Protein AF-A0A0F9VSW4-F1 (afdb_monomer_lite)

Sequence (337 aa):
MLLFDDGLFSLDSPKESFADESWSGNLWYRTNVIAPIESPKDLSWLFEIEQEARKLGYLGEVKSYFAYQIIIHLDVKRRNRIWRLIQDVPILIIDPKYYLREFGIKIINQYSYSFEIYGVKFQINRSDQMFKKYEELLQELLSQRVLIDSLLPDLENAIRNISARYDVFPGIYDFEPKRILKQLNFKKPKKQIINVVKLSSRLHSAFIELGDRDSINSAMDGLSYFKMDLLFPLSHFYRDLLIKSISRNCYFDEGDTKSIEFIRGLINKVKTGLTHDIFGKYSAIPEAKIEEIKSEEDIRMRASDVISGIARMIYDSEGIRGLKNKFSYIFFNGRRI

Structure (mmCIF, N/CA/C/O backbone):
data_AF-A0A0F9VSW4-F1
#
_entry.id   AF-A0A0F9VSW4-F1
#
loop_
_atom_site.group_PDB
_atom_site.id
_atom_site.type_symbol
_atom_site.label_atom_id
_atom_site.label_alt_id
_atom_site.label_comp_id
_atom_site.label_asym_id
_atom_site.label_entity_id
_atom_site.label_seq_id
_atom_site.pdbx_PDB_ins_code
_atom_site.Cartn_x
_atom_site.Cartn_y
_atom_site.Cartn_z
_atom_site.occupancy
_atom_site.B_iso_or_equiv
_atom_site.auth_seq_id
_atom_site.auth_comp_id
_atom_site.auth_asym_id
_atom_site.auth_atom_id
_atom_site.pdbx_PDB_model_num
ATOM 1 N N . MET A 1 1 ? 8.992 1.463 -41.702 1.00 32.19 1 MET A N 1
ATOM 2 C CA . MET A 1 1 ? 9.100 2.824 -41.140 1.00 32.19 1 MET A CA 1
ATOM 3 C C . MET A 1 1 ? 7.700 3.231 -40.712 1.00 32.19 1 MET A C 1
ATOM 5 O O . MET A 1 1 ? 6.965 3.816 -41.491 1.00 32.19 1 MET A O 1
ATOM 9 N N . LEU A 1 2 ? 7.287 2.761 -39.537 1.00 26.64 2 LEU A N 1
ATOM 10 C CA . LEU A 1 2 ? 6.033 3.152 -38.902 1.00 26.64 2 LEU A CA 1
ATOM 11 C C . LEU A 1 2 ? 6.441 4.048 -37.741 1.00 26.64 2 LEU A C 1
ATOM 13 O O . LEU A 1 2 ? 7.258 3.642 -36.916 1.00 26.64 2 LEU A O 1
ATOM 17 N N . LEU A 1 3 ? 5.954 5.283 -37.785 1.00 28.75 3 LEU A N 1
ATOM 18 C CA . LEU A 1 3 ? 6.091 6.278 -36.737 1.00 28.75 3 LEU A CA 1
ATOM 19 C C . LEU A 1 3 ? 5.410 5.702 -35.493 1.00 28.75 3 LEU A C 1
ATOM 21 O O . LEU A 1 3 ? 4.185 5.694 -35.397 1.00 28.75 3 LEU A O 1
ATOM 25 N N . PHE A 1 4 ? 6.207 5.154 -34.578 1.00 33.94 4 PHE A N 1
ATOM 26 C CA . PHE A 1 4 ? 5.845 5.226 -33.173 1.00 33.94 4 PHE A CA 1
ATOM 27 C C . PHE A 1 4 ? 5.741 6.718 -32.899 1.00 33.94 4 PHE A C 1
ATOM 29 O O . PHE A 1 4 ? 6.729 7.427 -33.071 1.00 33.94 4 PHE A O 1
ATOM 36 N N . ASP A 1 5 ? 4.534 7.200 -32.620 1.00 31.55 5 ASP A N 1
ATOM 37 C CA . ASP A 1 5 ? 4.340 8.554 -32.128 1.00 31.55 5 ASP A CA 1
ATOM 38 C C . ASP A 1 5 ? 5.363 8.780 -31.009 1.00 31.55 5 ASP A C 1
ATOM 40 O O . ASP A 1 5 ? 5.344 8.082 -29.991 1.00 31.55 5 ASP A O 1
ATOM 44 N N . ASP A 1 6 ? 6.263 9.743 -31.213 1.00 32.47 6 ASP A N 1
ATOM 45 C CA . ASP A 1 6 ? 7.263 10.233 -30.258 1.00 32.47 6 ASP A CA 1
ATOM 46 C C . ASP A 1 6 ? 6.589 10.969 -29.072 1.00 32.47 6 ASP A C 1
ATOM 48 O O . ASP A 1 6 ? 7.099 11.944 -28.528 1.00 32.47 6 ASP A O 1
ATOM 52 N N . GLY A 1 7 ? 5.417 10.493 -28.646 1.00 30.78 7 GLY A N 1
ATOM 53 C CA . GLY A 1 7 ? 4.775 10.806 -27.375 1.00 30.78 7 GLY A CA 1
ATOM 54 C C . GLY A 1 7 ? 5.278 9.918 -26.232 1.00 30.78 7 GLY A C 1
ATOM 55 O O . GLY A 1 7 ? 4.640 9.860 -25.180 1.00 30.78 7 GLY A O 1
ATOM 56 N N . LEU A 1 8 ? 6.395 9.199 -26.420 1.00 38.25 8 LEU A N 1
ATOM 57 C CA . LEU A 1 8 ? 7.073 8.486 -25.342 1.00 38.25 8 LEU A CA 1
ATOM 58 C C . LEU A 1 8 ? 7.704 9.508 -24.390 1.00 38.25 8 LEU A C 1
ATOM 60 O O . LEU A 1 8 ? 8.849 9.914 -24.554 1.00 38.25 8 LEU A O 1
ATOM 64 N N . PHE A 1 9 ? 6.918 9.858 -23.373 1.00 43.88 9 PHE A N 1
ATOM 65 C CA . PHE A 1 9 ? 7.331 10.510 -22.137 1.00 43.88 9 PHE A CA 1
ATOM 66 C C . PHE A 1 9 ? 7.988 11.873 -22.361 1.00 43.88 9 PHE A C 1
ATOM 68 O O . PHE A 1 9 ? 9.196 11.976 -22.577 1.00 43.88 9 PHE A O 1
ATOM 75 N N . SER A 1 10 ? 7.216 12.954 -22.196 1.00 37.78 10 SER A N 1
ATOM 76 C CA . SER A 1 10 ? 7.871 14.197 -21.807 1.00 37.78 10 SER A CA 1
ATOM 77 C C . SER A 1 10 ? 8.673 13.888 -20.539 1.00 37.78 10 SER A C 1
ATOM 79 O O . SER A 1 10 ? 8.141 13.410 -19.535 1.00 37.78 10 SER A O 1
ATOM 81 N N . LEU A 1 11 ? 9.982 14.127 -20.603 1.00 42.88 11 LEU A N 1
ATOM 82 C CA . LEU A 1 11 ? 10.875 14.219 -19.447 1.00 42.88 11 LEU A CA 1
ATOM 83 C C . LEU A 1 11 ? 10.540 15.487 -18.639 1.00 42.88 11 LEU A C 1
ATOM 85 O O . LEU A 1 11 ? 11.427 16.207 -18.183 1.00 42.88 11 LEU A O 1
ATOM 89 N N . ASP A 1 12 ? 9.247 15.783 -18.497 1.00 49.31 12 ASP A N 1
ATOM 90 C CA . ASP A 1 12 ? 8.759 16.693 -17.486 1.00 49.31 12 ASP A CA 1
ATOM 91 C C . ASP A 1 12 ? 9.170 16.107 -16.134 1.00 49.31 12 ASP A C 1
ATOM 93 O O . ASP A 1 12 ? 9.300 14.889 -15.978 1.00 49.31 12 ASP A O 1
ATOM 97 N N . SER A 1 13 ? 9.451 16.994 -15.183 1.00 50.53 13 SER A N 1
ATOM 98 C CA . SER A 1 13 ? 9.925 16.685 -13.831 1.00 50.53 13 SER A CA 1
ATOM 99 C C . SER A 1 13 ? 9.438 15.324 -13.302 1.00 50.53 13 SER A C 1
ATOM 101 O O . SER A 1 13 ? 8.236 15.051 -13.402 1.00 50.53 13 SER A O 1
ATOM 103 N N . PRO A 1 14 ? 10.321 14.493 -12.709 1.00 60.62 14 PRO A N 1
ATOM 104 C CA . PRO A 1 14 ? 9.955 13.159 -12.244 1.00 60.62 14 PRO A CA 1
ATOM 105 C C . PRO A 1 14 ? 8.696 13.211 -11.378 1.00 60.62 14 PRO A C 1
ATOM 107 O O . PRO A 1 14 ? 8.603 14.018 -10.452 1.00 60.62 14 PRO A O 1
ATOM 110 N N . LYS A 1 15 ? 7.720 12.349 -11.693 1.00 75.06 15 LYS A N 1
ATOM 111 C CA . LYS A 1 15 ? 6.494 12.220 -10.897 1.00 75.06 15 LYS A CA 1
ATOM 112 C C . LYS A 1 15 ? 6.848 11.947 -9.440 1.00 75.06 15 LYS A C 1
ATOM 114 O O . LYS A 1 15 ? 7.808 11.239 -9.148 1.00 75.06 15 LYS A O 1
ATOM 119 N N . GLU A 1 16 ? 6.019 12.444 -8.534 1.00 80.56 16 GLU A N 1
ATOM 120 C CA . GLU A 1 16 ? 6.211 12.290 -7.091 1.00 80.56 16 GLU A CA 1
ATOM 121 C C . GLU A 1 16 ? 5.106 11.400 -6.499 1.00 80.56 16 GLU A C 1
ATOM 123 O O . GLU A 1 16 ? 3.975 11.409 -6.987 1.00 80.56 16 GLU A O 1
ATOM 128 N N . SER A 1 17 ? 5.422 10.585 -5.491 1.00 75.44 17 SER A N 1
ATOM 129 C CA . SER A 1 17 ? 4.475 9.826 -4.653 1.00 75.44 17 SER A CA 1
ATOM 130 C C . SER A 1 17 ? 4.665 10.206 -3.198 1.00 75.44 17 SER A C 1
ATOM 132 O O . SER A 1 17 ? 5.805 10.235 -2.752 1.00 75.44 17 SER A O 1
ATOM 134 N N . PHE A 1 18 ? 3.580 10.388 -2.449 1.00 83.38 18 PHE A N 1
ATOM 135 C CA . PHE A 1 18 ? 3.618 10.628 -1.002 1.00 83.38 18 PHE A CA 1
ATOM 136 C C . PHE A 1 18 ? 2.734 9.607 -0.292 1.00 83.38 18 PHE A C 1
ATOM 138 O O . PHE A 1 18 ? 1.559 9.502 -0.645 1.00 83.38 18 PHE A O 1
ATOM 145 N N . ALA A 1 19 ? 3.291 8.858 0.661 1.00 61.78 19 ALA A N 1
ATOM 146 C CA . ALA A 1 19 ? 2.619 7.767 1.367 1.00 61.78 19 ALA A CA 1
ATOM 147 C C . ALA A 1 19 ? 2.846 7.842 2.889 1.00 61.78 19 ALA A C 1
ATOM 149 O O . ALA A 1 19 ? 3.971 7.636 3.354 1.00 61.78 19 ALA A O 1
ATOM 150 N N . ASP A 1 20 ? 1.770 8.079 3.648 1.00 56.31 20 ASP A N 1
ATOM 151 C CA . ASP A 1 20 ? 1.795 8.096 5.118 1.00 56.31 20 ASP A CA 1
ATOM 152 C C . ASP A 1 20 ? 1.498 6.721 5.753 1.00 56.31 20 ASP A C 1
ATOM 154 O O . ASP A 1 20 ? 0.634 5.969 5.300 1.00 56.31 20 ASP A O 1
ATOM 158 N N . GLU A 1 21 ? 2.211 6.410 6.839 1.00 54.81 21 GLU A N 1
ATOM 159 C CA . GLU A 1 21 ? 2.103 5.175 7.623 1.00 54.81 21 GLU A CA 1
ATOM 160 C C . GLU A 1 21 ? 2.009 5.408 9.136 1.00 54.81 21 GLU A C 1
ATOM 162 O O . GLU A 1 21 ? 2.036 4.433 9.905 1.00 54.81 21 GLU A O 1
ATOM 167 N N . SER A 1 22 ? 1.867 6.658 9.582 1.00 47.94 22 SER A N 1
ATOM 168 C CA . SER A 1 22 ? 1.798 7.069 10.993 1.00 47.94 22 SER A CA 1
ATOM 169 C C . SER A 1 22 ? 0.793 6.249 11.832 1.00 47.94 22 SER A C 1
ATOM 171 O O . SER A 1 22 ? 0.943 6.037 13.041 1.00 47.94 22 SER A O 1
ATOM 173 N N . TRP A 1 23 ? -0.210 5.665 11.172 1.00 48.66 23 TRP A N 1
ATOM 174 C CA . TRP A 1 23 ? -1.243 4.812 11.754 1.00 48.66 23 TRP A CA 1
ATOM 175 C C . TRP A 1 23 ? -0.838 3.364 12.044 1.00 48.66 23 TRP A C 1
ATOM 177 O O . TRP A 1 23 ? -1.634 2.624 12.625 1.00 48.66 23 TRP A O 1
ATOM 187 N N . SER A 1 24 ? 0.361 2.922 11.688 1.00 50.09 24 SER A N 1
ATOM 188 C CA . SER A 1 24 ? 0.881 1.561 11.911 1.00 50.09 24 SER A CA 1
ATOM 189 C C . SER A 1 24 ? 1.279 1.296 13.384 1.00 50.09 24 SER A C 1
ATOM 191 O O . SER A 1 24 ? 2.404 0.938 13.715 1.00 50.09 24 SER A O 1
ATOM 193 N N . GLY A 1 25 ? 0.349 1.505 14.325 1.00 42.25 25 GLY A N 1
ATOM 194 C CA . GLY A 1 25 ? 0.624 1.390 15.770 1.00 42.25 25 GLY A CA 1
ATOM 195 C C . GLY A 1 25 ? 0.810 -0.040 16.319 1.00 42.25 25 GLY A C 1
ATOM 196 O O . GLY A 1 25 ? 0.564 -1.026 15.635 1.00 42.25 25 GLY A O 1
ATOM 197 N N . ASN A 1 26 ? 1.162 -0.122 17.614 1.00 44.84 26 ASN A N 1
ATOM 198 C CA . ASN A 1 26 ? 1.612 -1.278 18.433 1.00 44.84 26 ASN A CA 1
ATOM 199 C C . ASN A 1 26 ? 0.733 -2.559 18.496 1.00 44.84 26 ASN A C 1
ATOM 201 O O . ASN A 1 26 ? 1.006 -3.453 19.307 1.00 44.84 26 ASN A O 1
ATOM 205 N N . LEU A 1 27 ? -0.313 -2.659 17.678 1.00 55.69 27 LEU A N 1
ATOM 206 C CA . LEU A 1 27 ? -1.217 -3.804 17.579 1.00 55.69 27 LEU A CA 1
ATOM 207 C C . LEU A 1 27 ? -0.748 -4.744 16.461 1.00 55.69 27 LEU A C 1
ATOM 209 O O . LEU A 1 27 ? -0.712 -4.371 15.296 1.00 55.69 27 LEU A O 1
ATOM 213 N N . TRP A 1 28 ? -0.416 -5.977 16.837 1.00 65.44 28 TRP A N 1
ATOM 214 C CA . TRP A 1 28 ? 0.318 -6.967 16.035 1.00 65.44 28 TRP A CA 1
ATOM 215 C C . TRP A 1 28 ? -0.255 -7.241 14.638 1.00 65.44 28 TRP A C 1
ATOM 217 O O . TRP A 1 28 ? 0.499 -7.466 13.700 1.00 65.44 28 TRP A O 1
ATOM 227 N N . TYR A 1 29 ? -1.581 -7.204 14.507 1.00 75.50 29 TYR A N 1
ATOM 228 C CA . TYR A 1 29 ? -2.304 -7.497 13.266 1.00 75.50 29 TYR A CA 1
ATOM 229 C C . TYR A 1 29 ? -3.078 -6.275 12.774 1.00 75.50 29 TYR A C 1
ATOM 231 O O . TYR A 1 29 ? -4.194 -6.401 12.275 1.00 75.50 29 TYR A O 1
ATOM 239 N N . ARG A 1 30 ? -2.564 -5.065 13.013 1.00 79.44 30 ARG A N 1
ATOM 240 C CA . ARG A 1 30 ? -3.233 -3.851 12.547 1.00 79.44 30 ARG A CA 1
ATOM 241 C C . ARG A 1 30 ? -3.186 -3.808 11.023 1.00 79.44 30 ARG A C 1
ATOM 243 O O . ARG A 1 30 ? -2.132 -3.976 10.423 1.00 79.44 30 ARG A O 1
ATOM 250 N N . THR A 1 31 ? -4.346 -3.578 10.427 1.00 86.88 31 THR A N 1
ATOM 251 C CA . THR A 1 31 ? -4.473 -3.280 9.007 1.00 86.88 31 THR A CA 1
ATOM 252 C C . THR A 1 31 ? -3.738 -1.977 8.708 1.00 86.88 31 THR A C 1
ATOM 254 O O . THR A 1 31 ? -3.958 -0.981 9.407 1.00 86.88 31 THR A O 1
ATOM 257 N N . ASN A 1 32 ? -2.870 -1.992 7.701 1.00 90.62 32 ASN A N 1
ATOM 258 C CA . ASN A 1 32 ? -2.228 -0.791 7.189 1.00 90.62 32 ASN A CA 1
ATOM 259 C C . ASN A 1 32 ? -2.992 -0.301 5.962 1.00 90.62 32 ASN A C 1
ATOM 261 O O . ASN A 1 32 ? -3.312 -1.103 5.086 1.00 90.62 32 ASN A O 1
ATOM 265 N N . VAL A 1 33 ? -3.303 0.992 5.930 1.00 92.31 33 VAL A N 1
ATOM 266 C CA . VAL A 1 33 ? -4.012 1.645 4.827 1.00 92.31 33 VAL A CA 1
ATOM 267 C C . VAL A 1 33 ? -3.188 2.854 4.425 1.00 92.31 33 VAL A C 1
ATOM 269 O O . VAL A 1 33 ? -2.906 3.683 5.283 1.00 92.31 33 VAL A O 1
ATOM 272 N N . ILE A 1 34 ? -2.814 2.931 3.152 1.00 92.81 34 ILE A N 1
ATOM 273 C CA . ILE A 1 34 ? -2.038 4.031 2.576 1.00 92.81 34 ILE A CA 1
ATOM 274 C C . ILE A 1 34 ? -2.748 4.532 1.328 1.00 92.81 34 ILE A C 1
ATOM 276 O O . ILE A 1 34 ? -3.248 3.737 0.534 1.00 92.81 34 ILE A O 1
ATOM 280 N N . ALA A 1 35 ? -2.743 5.841 1.131 1.00 93.50 35 ALA A N 1
ATOM 281 C CA . ALA A 1 35 ? -3.264 6.497 -0.052 1.00 93.50 35 ALA A CA 1
ATOM 282 C C . ALA A 1 35 ? -2.160 7.313 -0.741 1.00 93.50 35 ALA A C 1
ATOM 284 O O . ALA A 1 35 ? -1.983 8.487 -0.400 1.00 93.50 35 ALA A O 1
ATOM 285 N N . PRO A 1 36 ? -1.369 6.728 -1.663 1.00 91.50 36 PRO A N 1
ATOM 286 C CA . PRO A 1 36 ? -0.335 7.476 -2.360 1.00 91.50 36 PRO A CA 1
ATOM 287 C C . PRO A 1 36 ? -0.927 8.632 -3.171 1.00 91.50 36 PRO A C 1
ATOM 289 O O . PRO A 1 36 ? -1.804 8.433 -4.013 1.00 91.50 36 PRO A O 1
ATOM 292 N N . ILE A 1 37 ? -0.424 9.846 -2.943 1.00 90.25 37 ILE A N 1
ATOM 293 C CA . ILE A 1 37 ? -0.800 11.031 -3.724 1.00 90.25 37 ILE A CA 1
ATOM 294 C C . ILE A 1 37 ? 0.253 11.278 -4.796 1.00 90.25 37 ILE A C 1
ATOM 296 O O . ILE A 1 37 ? 1.423 11.491 -4.480 1.00 90.25 37 ILE A O 1
ATOM 300 N N . GLU A 1 38 ? -0.161 11.247 -6.066 1.00 85.81 38 GLU A N 1
ATOM 301 C CA . GLU A 1 38 ? 0.720 11.577 -7.188 1.00 85.81 38 GLU A CA 1
ATOM 302 C C . GLU A 1 38 ? 0.748 13.083 -7.465 1.00 85.81 38 GLU A C 1
ATOM 304 O O . GLU A 1 38 ? -0.272 13.752 -7.338 1.00 85.81 38 GLU A O 1
ATOM 309 N N . SER A 1 39 ? 1.887 13.628 -7.893 1.00 77.31 39 SER A N 1
ATOM 310 C CA . SER A 1 39 ? 1.964 15.002 -8.412 1.00 77.31 39 SER A CA 1
ATOM 311 C C . SER A 1 39 ? 1.918 15.012 -9.953 1.00 77.31 39 SER A C 1
ATOM 313 O O . SER A 1 39 ? 2.616 14.196 -10.563 1.00 77.31 39 SER A O 1
ATOM 315 N N . PRO A 1 40 ? 1.148 15.919 -10.595 1.00 79.31 40 PRO A N 1
ATOM 316 C CA . PRO A 1 40 ? 0.225 16.882 -9.987 1.00 79.31 40 PRO A CA 1
ATOM 317 C C . PRO A 1 40 ? -1.147 16.256 -9.651 1.00 79.31 40 PRO A C 1
ATOM 319 O O . PRO A 1 40 ? -1.761 15.595 -10.486 1.00 79.31 40 PRO A O 1
ATOM 322 N N . LYS A 1 41 ? -1.680 16.533 -8.452 1.00 85.38 41 LYS A N 1
ATOM 323 C CA . LYS A 1 41 ? -3.069 16.230 -8.050 1.00 85.38 41 LYS A CA 1
ATOM 324 C C . LYS A 1 41 ? -3.715 17.484 -7.472 1.00 85.38 41 LYS A C 1
ATOM 326 O O . LYS A 1 41 ? -3.067 18.242 -6.755 1.00 85.38 41 LYS A O 1
ATOM 331 N N . ASP A 1 42 ? -4.994 17.697 -7.775 1.00 90.12 42 ASP A N 1
ATOM 332 C CA . ASP A 1 42 ? -5.773 18.786 -7.184 1.00 90.12 42 ASP A CA 1
ATOM 333 C C . ASP A 1 42 ? -6.002 18.525 -5.684 1.00 90.12 42 ASP A C 1
ATOM 335 O O . ASP A 1 42 ? -6.662 17.557 -5.300 1.00 90.12 42 ASP A O 1
ATOM 339 N N . LEU A 1 43 ? -5.450 19.404 -4.841 1.00 92.31 43 LEU A N 1
ATOM 340 C CA . LEU A 1 43 ? -5.578 19.373 -3.380 1.00 92.31 43 LEU A CA 1
ATOM 341 C C . LEU A 1 43 ? -6.546 20.436 -2.836 1.00 92.31 43 LEU A C 1
ATOM 343 O O . LEU A 1 43 ? -6.605 20.650 -1.625 1.00 92.31 43 LEU A O 1
ATOM 347 N N . SER A 1 44 ? -7.331 21.098 -3.696 1.00 92.38 44 SER A N 1
ATOM 348 C CA . SER A 1 44 ? -8.324 22.109 -3.295 1.00 92.38 44 SER A CA 1
ATOM 349 C C . SER A 1 44 ? -9.316 21.592 -2.249 1.00 92.38 44 SER A C 1
ATOM 351 O O . SER A 1 44 ? -9.727 22.342 -1.364 1.00 92.38 44 SER A O 1
ATOM 353 N N . TRP A 1 45 ? -9.637 20.297 -2.297 1.00 93.31 45 TRP A N 1
ATOM 354 C CA . TRP A 1 45 ? -10.488 19.624 -1.317 1.00 93.31 45 TRP A CA 1
ATOM 355 C C . TRP A 1 45 ? -9.907 19.655 0.105 1.00 93.31 45 TRP A C 1
ATOM 357 O O . TRP A 1 45 ? -10.666 19.798 1.060 1.00 93.31 45 TRP A O 1
ATOM 367 N N . LEU A 1 46 ? -8.581 19.553 0.267 1.00 93.31 46 LEU A N 1
ATOM 368 C CA . LEU A 1 46 ? -7.947 19.547 1.587 1.00 93.31 46 LEU A CA 1
ATOM 369 C C . LEU A 1 46 ? -8.040 20.935 2.217 1.00 93.31 46 LEU A C 1
ATOM 371 O O . LEU A 1 46 ? -8.451 21.063 3.367 1.00 93.31 46 LEU A O 1
ATOM 375 N N . PHE A 1 47 ? -7.752 21.979 1.438 1.00 92.50 47 PHE A N 1
ATOM 376 C CA . PHE A 1 47 ? -7.915 23.361 1.887 1.00 92.50 47 PHE A CA 1
ATOM 377 C C . PHE A 1 47 ? -9.366 23.677 2.258 1.00 92.50 47 PHE A C 1
ATOM 379 O O . PHE A 1 47 ? -9.612 24.386 3.231 1.00 92.50 47 PHE A O 1
ATOM 386 N N . GLU A 1 48 ? -10.335 23.144 1.510 1.00 93.69 48 GLU A N 1
ATOM 387 C CA . GLU A 1 48 ? -11.755 23.296 1.826 1.00 93.69 48 GLU A CA 1
ATOM 388 C C . GLU A 1 48 ? -12.099 22.665 3.187 1.00 93.69 48 GLU A C 1
ATOM 390 O O . GLU A 1 48 ? -12.764 23.297 4.009 1.00 93.69 48 GLU A O 1
ATOM 395 N N . ILE A 1 49 ? -11.591 21.461 3.463 1.00 93.50 49 ILE A N 1
ATOM 396 C CA . ILE A 1 49 ? -11.762 20.792 4.760 1.00 93.50 49 ILE A CA 1
ATOM 397 C C . ILE A 1 49 ? -11.080 21.585 5.884 1.00 93.50 49 ILE A C 1
ATOM 399 O O . ILE A 1 49 ? -11.687 21.797 6.933 1.00 93.50 49 ILE A O 1
ATOM 403 N N . GLU A 1 50 ? -9.849 22.060 5.675 1.00 92.12 50 GLU A N 1
ATOM 404 C CA . GLU A 1 50 ? -9.127 22.883 6.655 1.00 92.12 50 GLU A CA 1
ATOM 405 C C . GLU A 1 50 ? -9.864 24.196 6.964 1.00 92.12 50 GLU A C 1
ATOM 407 O O . GLU A 1 50 ? -9.898 24.640 8.113 1.00 92.12 50 GLU A O 1
ATOM 412 N N . GLN A 1 51 ? -10.497 24.817 5.965 1.00 93.12 51 GLN A N 1
ATOM 413 C CA . GLN A 1 51 ? -11.306 26.020 6.169 1.00 93.12 51 GLN A CA 1
ATOM 414 C C . GLN A 1 51 ? -12.552 25.739 7.013 1.00 93.12 51 GLN A C 1
ATOM 416 O O . GLN A 1 51 ? -12.863 26.523 7.912 1.00 93.12 51 GLN A O 1
ATOM 421 N N . GLU A 1 52 ? -13.259 24.636 6.764 1.00 94.12 52 GLU A N 1
ATOM 422 C CA . GLU A 1 52 ? -14.402 24.242 7.597 1.00 94.12 52 GLU A CA 1
ATOM 423 C C . GLU A 1 52 ? -13.978 23.888 9.026 1.00 94.12 52 GLU A C 1
ATOM 425 O O . GLU A 1 52 ? -14.630 24.310 9.979 1.00 94.12 52 GLU A O 1
ATOM 430 N N . ALA A 1 53 ? -12.844 23.205 9.197 1.00 92.75 53 ALA A N 1
ATOM 431 C CA . ALA A 1 53 ? -12.272 22.932 10.513 1.00 92.75 53 ALA A CA 1
ATOM 432 C C . ALA A 1 53 ? -12.015 24.228 11.304 1.00 92.75 53 ALA A C 1
ATOM 434 O O . ALA A 1 53 ? -12.401 24.327 12.472 1.00 92.75 53 ALA A O 1
ATOM 435 N N . ARG A 1 54 ? -11.447 25.257 10.660 1.00 92.81 54 ARG A N 1
ATOM 436 C CA . ARG A 1 54 ? -11.200 26.565 11.295 1.00 92.81 54 ARG A CA 1
ATOM 437 C C . ARG A 1 54 ? -12.484 27.278 11.711 1.00 92.81 54 ARG A C 1
ATOM 439 O O . ARG A 1 54 ? -12.508 27.883 12.779 1.00 92.81 54 ARG A O 1
ATOM 446 N N . LYS A 1 55 ? -13.563 27.181 10.923 1.00 93.00 55 LYS A N 1
ATOM 447 C CA . LYS A 1 55 ? -14.880 27.739 11.300 1.00 93.00 55 LYS A CA 1
ATOM 448 C C . LYS A 1 55 ? -15.441 27.098 12.571 1.00 93.00 55 LYS A C 1
ATOM 450 O O . LYS A 1 55 ? -16.162 27.755 13.313 1.00 93.00 55 LYS A O 1
ATOM 455 N N . LEU A 1 56 ? -15.082 25.843 12.834 1.00 90.81 56 LEU A N 1
ATOM 456 C CA . LEU A 1 56 ? -15.446 25.104 14.045 1.00 90.81 56 LEU A CA 1
ATOM 457 C C . LEU A 1 56 ? -14.476 25.349 15.219 1.00 90.81 56 LEU A C 1
ATOM 459 O O . LEU A 1 56 ? -14.571 24.675 16.241 1.00 90.81 56 LEU A O 1
ATOM 463 N N . GLY A 1 57 ? -13.539 26.295 15.087 1.00 89.69 57 GLY A N 1
ATOM 464 C CA . GLY A 1 57 ? -12.557 26.630 16.122 1.00 89.69 57 GLY A CA 1
ATOM 465 C C . GLY A 1 57 ? -11.345 25.695 16.176 1.00 89.69 57 GLY A C 1
ATOM 466 O O . GLY A 1 57 ? -10.540 25.797 17.100 1.00 89.69 57 GLY A O 1
ATOM 467 N N . TYR A 1 58 ? -11.180 24.794 15.203 1.00 89.19 58 TYR A N 1
ATOM 468 C CA . TYR A 1 58 ? -10.021 23.909 15.135 1.00 89.19 58 TYR A CA 1
ATOM 469 C C . TYR A 1 58 ? -8.853 24.601 14.417 1.00 89.19 58 TYR A C 1
ATOM 471 O O . TYR A 1 58 ? -8.929 24.896 13.225 1.00 89.19 58 TYR A O 1
ATOM 479 N N . LEU A 1 59 ? -7.770 24.869 15.151 1.00 83.94 59 LEU A N 1
ATOM 480 C CA . LEU A 1 59 ? -6.608 25.626 14.658 1.00 83.94 59 LEU A CA 1
ATOM 481 C C . LEU A 1 59 ? -5.385 24.753 14.327 1.00 83.94 59 LEU A C 1
ATOM 483 O O . LEU A 1 59 ? -4.395 25.268 13.817 1.00 83.94 59 LEU A O 1
ATOM 487 N N . GLY A 1 60 ? -5.442 23.453 14.631 1.00 84.25 60 GLY A N 1
ATOM 488 C CA . GLY A 1 60 ? -4.359 22.504 14.369 1.00 84.25 60 GLY A CA 1
ATOM 489 C C . GLY A 1 60 ? -4.452 21.821 13.002 1.00 84.25 60 GLY A C 1
ATOM 490 O O . GLY A 1 60 ? -5.347 22.094 12.201 1.00 84.25 60 GLY A O 1
ATOM 491 N N . GLU A 1 61 ? -3.539 20.878 12.763 1.00 81.88 61 GLU A N 1
ATOM 492 C CA . GLU A 1 61 ? -3.589 19.967 11.616 1.00 81.88 61 GLU A CA 1
ATOM 493 C C . GLU A 1 61 ? -4.841 19.081 11.677 1.00 81.88 61 GLU A C 1
ATOM 495 O O . GLU A 1 61 ? -5.068 18.368 12.659 1.00 81.88 61 GLU A O 1
ATOM 500 N N . VAL A 1 62 ? -5.659 19.114 10.623 1.00 84.06 62 VAL A N 1
ATOM 501 C CA . VAL A 1 62 ? -6.909 18.352 10.572 1.00 84.06 62 VAL A CA 1
ATOM 502 C C . VAL A 1 62 ? -6.616 16.857 10.546 1.00 84.06 62 VAL A C 1
ATOM 504 O O . VAL A 1 62 ? -6.169 16.312 9.543 1.00 84.06 62 VAL A O 1
ATOM 507 N N . LYS A 1 63 ? -6.948 16.171 11.641 1.00 86.12 63 LYS A N 1
ATOM 508 C CA . LYS A 1 63 ? -6.858 14.711 11.714 1.00 86.12 63 LYS A CA 1
ATOM 509 C C . LYS A 1 63 ? -7.927 14.047 10.847 1.00 86.12 63 LYS A C 1
ATOM 511 O O . LYS A 1 63 ? -9.053 14.536 10.740 1.00 86.12 63 LYS A O 1
ATOM 516 N N . SER A 1 64 ? -7.609 12.882 10.291 1.00 86.38 64 SER A N 1
ATOM 517 C CA . SER A 1 64 ? -8.423 12.190 9.281 1.00 86.38 64 SER A CA 1
ATOM 518 C C . SER A 1 64 ? -9.854 11.884 9.743 1.00 86.38 64 SER A C 1
ATOM 520 O O . SER A 1 64 ? -10.796 12.001 8.960 1.00 86.38 64 SER A O 1
ATOM 522 N N . TYR A 1 65 ? -10.053 11.572 11.033 1.00 84.62 65 TYR A N 1
ATOM 523 C CA . TYR A 1 65 ? -11.400 11.371 11.583 1.00 84.62 65 TYR A CA 1
ATOM 524 C C . TYR A 1 65 ? -12.246 12.641 11.545 1.00 84.62 65 TYR A C 1
ATOM 526 O O . TYR A 1 65 ? -13.441 12.587 11.260 1.00 84.62 65 TYR A O 1
ATOM 534 N N . PHE A 1 66 ? -11.623 13.786 11.811 1.00 89.25 66 PHE A N 1
ATOM 535 C CA . PHE A 1 66 ? -12.298 15.069 11.802 1.00 89.25 66 PHE A CA 1
ATOM 536 C C . PHE A 1 66 ? -12.576 15.513 10.365 1.00 89.25 66 PHE A C 1
ATOM 538 O O . PHE A 1 66 ? -13.686 15.948 10.071 1.00 89.25 66 PHE A O 1
ATOM 545 N N . ALA A 1 67 ? -11.633 15.277 9.444 1.00 91.44 67 ALA A N 1
ATOM 546 C CA . ALA A 1 67 ? -11.844 15.476 8.011 1.00 91.44 67 ALA A CA 1
ATOM 547 C C . ALA A 1 67 ? -13.051 14.680 7.488 1.00 91.44 67 ALA A C 1
ATOM 549 O O . ALA A 1 67 ? -13.917 15.247 6.823 1.00 91.44 67 ALA A O 1
ATOM 550 N N . TYR A 1 68 ? -13.161 13.392 7.836 1.00 92.44 68 TYR A N 1
ATOM 551 C CA . TYR A 1 68 ? -14.312 12.573 7.445 1.00 92.44 68 TYR A CA 1
ATOM 552 C C . TYR A 1 68 ? -15.634 13.150 7.970 1.00 92.44 68 TYR A C 1
ATOM 554 O O . TYR A 1 68 ? -16.597 13.281 7.214 1.00 92.44 68 TYR A O 1
ATOM 562 N N . GLN A 1 69 ? -15.666 13.548 9.248 1.00 91.31 69 GLN A N 1
ATOM 563 C CA . GLN A 1 69 ? -16.843 14.166 9.863 1.00 91.31 69 GLN A CA 1
ATOM 564 C C . GLN A 1 69 ? -17.228 15.482 9.175 1.00 91.31 69 GLN A C 1
ATOM 566 O O . GLN A 1 69 ? -18.408 15.719 8.930 1.00 91.31 69 GLN A O 1
ATOM 571 N N . ILE A 1 70 ? -16.258 16.313 8.797 1.00 93.38 70 ILE A N 1
ATOM 572 C CA . ILE A 1 70 ? -16.522 17.528 8.020 1.00 93.38 70 ILE A CA 1
ATOM 573 C C . ILE A 1 70 ? -17.169 17.161 6.680 1.00 93.38 70 ILE A C 1
ATOM 575 O O . ILE A 1 70 ? -18.249 17.662 6.376 1.00 93.38 70 ILE A O 1
ATOM 579 N N . ILE A 1 71 ? -16.573 16.235 5.916 1.00 93.75 71 ILE A N 1
ATOM 580 C CA . ILE A 1 71 ? -17.075 15.838 4.589 1.00 93.75 71 ILE A CA 1
ATOM 581 C C . ILE A 1 71 ? -18.531 15.368 4.651 1.00 93.75 71 ILE A C 1
ATOM 583 O O . ILE A 1 71 ? -19.324 15.733 3.782 1.00 93.75 71 ILE A O 1
ATOM 587 N N . ILE A 1 72 ? -18.908 14.562 5.648 1.00 92.75 72 ILE A N 1
ATOM 588 C CA . ILE A 1 72 ? -20.282 14.044 5.732 1.00 92.75 72 ILE A CA 1
ATOM 589 C C . ILE A 1 72 ? -21.309 15.140 6.060 1.00 92.75 72 ILE A C 1
ATOM 591 O O . ILE A 1 72 ? -22.440 15.039 5.580 1.00 92.75 72 ILE A O 1
ATOM 595 N N . HIS A 1 73 ? -20.917 16.187 6.797 1.00 93.56 73 HIS A N 1
ATOM 596 C CA . HIS A 1 73 ? -21.785 17.306 7.191 1.00 93.56 73 HIS A CA 1
ATOM 597 C C . HIS A 1 73 ? -21.812 18.460 6.177 1.00 93.56 73 HIS A C 1
ATOM 599 O O . HIS A 1 73 ? -22.651 19.354 6.296 1.00 93.56 73 HIS A O 1
ATOM 605 N N . LEU A 1 74 ? -20.941 18.443 5.164 1.00 94.44 74 LEU A N 1
ATOM 606 C CA . LEU A 1 74 ? -21.044 19.354 4.027 1.00 94.44 74 LEU A CA 1
ATOM 607 C C . LEU A 1 74 ? -22.362 19.152 3.270 1.00 94.44 74 LEU A C 1
ATOM 609 O O . LEU A 1 74 ? -22.912 18.046 3.208 1.00 94.44 74 LEU A O 1
ATOM 613 N N . ASP A 1 75 ? -22.839 20.217 2.620 1.00 95.62 75 ASP A N 1
ATOM 614 C CA . ASP A 1 75 ? -23.967 20.099 1.704 1.00 95.62 75 ASP A CA 1
ATOM 615 C C . ASP A 1 75 ? -23.657 19.118 0.563 1.00 95.62 75 ASP A C 1
ATOM 617 O O . ASP A 1 75 ? -22.504 18.853 0.205 1.00 95.62 75 ASP A O 1
ATOM 621 N N . VAL A 1 76 ? -24.723 18.576 -0.028 1.00 95.94 76 VAL A N 1
ATOM 622 C CA . VAL A 1 76 ? -24.643 17.510 -1.035 1.00 95.94 76 VAL A CA 1
ATOM 623 C C . VAL A 1 76 ? -23.711 17.882 -2.192 1.00 95.94 76 VAL A C 1
ATOM 625 O O . VAL A 1 76 ? -22.960 17.029 -2.666 1.00 95.94 76 VAL A O 1
ATOM 628 N N . LYS A 1 77 ? -23.727 19.142 -2.645 1.00 96.38 77 LYS A N 1
ATOM 629 C CA . LYS A 1 77 ? -22.939 19.585 -3.798 1.00 96.38 77 LYS A CA 1
ATOM 630 C C . LYS A 1 77 ? -21.449 19.589 -3.461 1.00 96.38 77 LYS A C 1
ATOM 632 O O . LYS A 1 77 ? -20.663 19.020 -4.221 1.00 96.38 77 LYS A O 1
ATOM 637 N N . ARG A 1 78 ? -21.070 20.182 -2.326 1.00 95.75 78 ARG A N 1
ATOM 638 C CA . ARG A 1 78 ? -19.674 20.228 -1.855 1.00 95.75 78 ARG A CA 1
ATOM 639 C C . ARG A 1 78 ? -19.138 18.834 -1.546 1.00 95.75 78 ARG A C 1
ATOM 641 O O . ARG A 1 78 ? -18.092 18.447 -2.061 1.00 95.75 78 ARG A O 1
ATOM 648 N N . ARG A 1 79 ? -19.912 18.030 -0.815 1.00 95.62 79 ARG A N 1
ATOM 649 C CA . ARG A 1 79 ? -19.562 16.643 -0.486 1.00 95.62 79 ARG A CA 1
ATOM 650 C C . ARG A 1 79 ? -19.310 15.799 -1.737 1.00 95.62 79 ARG A C 1
ATOM 652 O O . ARG A 1 79 ? -18.297 15.112 -1.818 1.00 95.62 79 ARG A O 1
ATOM 659 N N . ASN A 1 80 ? -20.197 15.869 -2.733 1.00 94.94 80 ASN A N 1
ATOM 660 C CA . ASN A 1 80 ? -20.035 15.121 -3.984 1.00 94.94 80 ASN A CA 1
ATOM 661 C C . ASN A 1 80 ? -18.815 15.586 -4.787 1.00 94.94 80 ASN A C 1
ATOM 663 O O . ASN A 1 80 ? -18.146 14.763 -5.408 1.00 94.94 80 ASN A O 1
ATOM 667 N N . ARG A 1 81 ? -18.513 16.890 -4.771 1.00 95.56 81 ARG A N 1
ATOM 668 C CA . ARG A 1 81 ? -17.301 17.424 -5.398 1.00 95.56 81 ARG A CA 1
ATOM 669 C C . ARG A 1 81 ? -16.043 16.854 -4.742 1.00 95.56 81 ARG A C 1
ATOM 671 O O . ARG A 1 81 ? -15.187 16.362 -5.468 1.00 95.56 81 ARG A O 1
ATOM 678 N N . ILE A 1 82 ? -15.947 16.880 -3.410 1.00 95.12 82 ILE A N 1
ATOM 679 C CA . ILE A 1 82 ? -14.786 16.330 -2.690 1.00 95.12 82 ILE A CA 1
ATOM 680 C C . ILE A 1 82 ? -14.608 14.847 -3.011 1.00 95.12 82 ILE A C 1
ATOM 682 O O . ILE A 1 82 ? -13.510 14.449 -3.391 1.00 95.12 82 ILE A O 1
ATOM 686 N N . TRP A 1 83 ? -15.682 14.048 -2.945 1.00 95.19 83 TRP A N 1
ATOM 687 C CA . TRP A 1 83 ? -15.598 12.622 -3.276 1.00 95.19 83 TRP A CA 1
ATOM 688 C C . TRP A 1 83 ? -15.070 12.383 -4.688 1.00 95.19 83 TRP A C 1
ATOM 690 O O . TRP A 1 83 ? -14.198 11.543 -4.850 1.00 95.19 83 TRP A O 1
ATOM 700 N N . ARG A 1 84 ? -15.517 13.157 -5.685 1.00 94.44 84 ARG A N 1
ATOM 701 C CA . ARG A 1 84 ? -14.990 13.060 -7.057 1.00 94.44 84 ARG A CA 1
ATOM 702 C C . ARG A 1 84 ? -13.500 13.393 -7.147 1.00 94.44 84 ARG A C 1
ATOM 704 O O . ARG A 1 84 ? -12.785 12.724 -7.878 1.00 94.44 84 ARG A O 1
ATOM 711 N N . LEU A 1 85 ? -13.025 14.401 -6.414 1.00 94.25 85 LEU A N 1
ATOM 712 C CA . LEU A 1 85 ? -11.613 14.810 -6.450 1.00 94.25 85 LEU A CA 1
ATOM 713 C C . LEU A 1 85 ? -10.672 13.736 -5.882 1.00 94.25 85 LEU A C 1
ATOM 715 O O . LEU A 1 85 ? -9.558 13.561 -6.383 1.00 94.25 85 LEU A O 1
ATOM 719 N N . ILE A 1 86 ? -11.125 13.001 -4.862 1.00 94.50 86 ILE A N 1
ATOM 720 C CA . ILE A 1 86 ? -10.322 11.963 -4.199 1.00 94.50 86 ILE A CA 1
ATOM 721 C C . ILE A 1 86 ? -10.595 10.545 -4.717 1.00 94.50 86 ILE A C 1
ATOM 723 O O . ILE A 1 86 ? -9.859 9.630 -4.362 1.00 94.50 86 ILE A O 1
ATOM 727 N N . GLN A 1 87 ? -11.610 10.354 -5.567 1.00 95.00 87 GLN A N 1
ATOM 728 C CA . GLN A 1 87 ? -12.066 9.037 -6.027 1.00 95.00 87 GLN A CA 1
ATOM 729 C C . GLN A 1 87 ? -10.952 8.212 -6.688 1.00 95.00 87 GLN A C 1
ATOM 731 O O . GLN A 1 87 ? -10.854 7.006 -6.469 1.00 95.00 87 GLN A O 1
ATOM 736 N N . ASP A 1 88 ? -10.102 8.867 -7.478 1.00 91.81 88 ASP A N 1
ATOM 737 C CA . ASP A 1 88 ? -9.035 8.200 -8.232 1.00 91.81 88 ASP A CA 1
ATOM 738 C C . ASP A 1 88 ? -7.716 8.106 -7.457 1.00 91.81 88 ASP A C 1
ATOM 740 O O . ASP A 1 88 ? -6.689 7.757 -8.030 1.00 91.81 88 ASP A O 1
ATOM 744 N N . VAL A 1 89 ? -7.706 8.467 -6.170 1.00 94.00 89 VAL A N 1
ATOM 745 C CA . VAL A 1 89 ? -6.542 8.221 -5.316 1.00 94.00 89 VAL A CA 1
ATOM 746 C C . VAL A 1 89 ? -6.483 6.723 -5.012 1.00 94.00 89 VAL A C 1
ATOM 748 O O . VAL A 1 89 ? -7.462 6.182 -4.489 1.00 94.00 89 VAL A O 1
ATOM 751 N N . PRO A 1 90 ? -5.369 6.036 -5.322 1.00 93.56 90 PRO A N 1
ATOM 752 C CA . PRO A 1 90 ? -5.233 4.626 -5.001 1.00 93.56 90 PRO A CA 1
ATOM 753 C C . PRO A 1 90 ? -5.282 4.396 -3.495 1.00 93.56 90 PRO A C 1
ATOM 755 O O . PRO A 1 90 ? -4.638 5.115 -2.740 1.00 93.56 90 PRO A O 1
ATOM 758 N N . ILE A 1 91 ? -6.012 3.374 -3.060 1.00 96.00 91 ILE A N 1
ATOM 759 C CA . ILE A 1 91 ? -6.088 2.954 -1.662 1.00 96.00 91 ILE A CA 1
ATOM 760 C C . ILE A 1 91 ? -5.415 1.593 -1.531 1.00 96.00 91 ILE A C 1
ATOM 762 O O . ILE A 1 91 ? -5.902 0.595 -2.059 1.00 96.00 91 ILE A O 1
ATOM 766 N N . LEU A 1 92 ? -4.297 1.551 -0.817 1.00 95.06 92 LEU A N 1
ATOM 767 C CA . LEU A 1 92 ? -3.484 0.361 -0.597 1.00 95.06 92 LEU A CA 1
ATOM 768 C C . LEU A 1 92 ? -3.756 -0.180 0.803 1.00 95.06 92 LEU A C 1
ATOM 770 O O . LEU A 1 92 ? -3.527 0.513 1.791 1.00 95.06 92 LEU A O 1
ATOM 774 N N . ILE A 1 93 ? -4.230 -1.416 0.900 1.00 94.75 93 ILE A N 1
ATOM 775 C CA . ILE A 1 93 ? -4.635 -2.047 2.155 1.00 94.75 93 ILE A CA 1
ATOM 776 C C . ILE A 1 93 ? -3.856 -3.334 2.331 1.00 94.75 93 ILE A C 1
ATOM 778 O O . ILE A 1 93 ? -4.004 -4.262 1.544 1.00 94.75 93 ILE A O 1
ATOM 782 N N . ILE A 1 94 ? -3.077 -3.418 3.403 1.00 94.31 94 ILE A N 1
ATOM 783 C CA . ILE A 1 94 ? -2.440 -4.657 3.841 1.00 94.31 94 ILE A CA 1
ATOM 784 C C . ILE A 1 94 ? -3.088 -5.060 5.165 1.00 94.31 94 ILE A C 1
ATOM 786 O O . ILE A 1 94 ? -2.880 -4.415 6.194 1.00 94.31 94 ILE A O 1
ATOM 790 N N . ASP A 1 95 ? -3.901 -6.117 5.145 1.00 92.44 95 ASP A N 1
ATOM 791 C CA . ASP A 1 95 ? -4.646 -6.609 6.306 1.00 92.44 95 ASP A CA 1
ATOM 792 C C . ASP A 1 95 ? -4.184 -8.014 6.727 1.00 92.44 95 ASP A C 1
ATOM 794 O O . ASP A 1 95 ? -4.683 -9.013 6.199 1.00 92.44 95 ASP A O 1
ATOM 798 N N . PRO A 1 96 ? -3.297 -8.139 7.735 1.00 89.69 96 PRO A N 1
ATOM 799 C CA . PRO A 1 96 ? -2.874 -9.441 8.250 1.00 89.69 96 PRO A CA 1
ATOM 800 C C . PRO A 1 96 ? -4.019 -10.280 8.834 1.00 89.69 96 PRO A C 1
ATOM 802 O O . PRO A 1 96 ? -3.941 -11.510 8.850 1.00 89.69 96 PRO A O 1
ATOM 805 N N . LYS A 1 97 ? -5.101 -9.643 9.310 1.00 88.00 97 LYS A N 1
ATOM 806 C CA . LYS A 1 97 ? -6.261 -10.356 9.875 1.00 88.00 97 LYS A CA 1
ATOM 807 C C . LYS A 1 97 ? -7.017 -11.143 8.816 1.00 88.00 97 LYS A C 1
ATOM 809 O O . LYS A 1 97 ? -7.707 -12.105 9.149 1.00 88.00 97 LYS A O 1
ATOM 814 N N . TYR A 1 98 ? -6.926 -10.731 7.554 1.00 89.62 98 TYR A N 1
ATOM 815 C CA . TYR A 1 98 ? -7.480 -11.492 6.444 1.00 89.62 98 TYR A CA 1
ATOM 816 C C . TYR A 1 98 ? -6.853 -12.889 6.382 1.00 89.62 98 TYR A C 1
ATOM 818 O O . TYR A 1 98 ? -7.578 -13.875 6.444 1.00 89.62 98 TYR A O 1
ATOM 826 N N . TYR A 1 99 ? -5.523 -12.987 6.415 1.00 90.50 99 TYR A N 1
ATOM 827 C CA . TYR A 1 99 ? -4.833 -14.280 6.378 1.00 90.50 99 TYR A CA 1
ATOM 828 C C . TYR A 1 99 ? -5.114 -15.146 7.606 1.00 90.50 99 TYR A C 1
ATOM 830 O O . TYR A 1 99 ? -5.259 -16.355 7.480 1.00 90.50 99 TYR A O 1
ATOM 838 N N . LEU A 1 100 ? -5.244 -14.548 8.795 1.00 87.38 100 LEU A N 1
ATOM 839 C CA . LEU A 1 100 ? -5.658 -15.304 9.983 1.00 87.38 100 LEU A CA 1
ATOM 840 C C . LEU A 1 100 ? -7.023 -15.970 9.779 1.00 87.38 100 LEU A C 1
ATOM 842 O O . LEU A 1 100 ? -7.177 -17.141 10.117 1.00 87.38 100 LEU A O 1
ATOM 846 N N . ARG A 1 101 ? -7.985 -15.258 9.178 1.00 87.25 101 ARG A N 1
ATOM 847 C CA . ARG A 1 101 ? -9.301 -15.821 8.848 1.00 87.25 101 ARG A CA 1
ATOM 848 C C . ARG A 1 101 ? -9.200 -16.950 7.822 1.00 87.25 101 ARG A C 1
ATOM 850 O O . ARG A 1 101 ? -9.850 -17.970 8.022 1.00 87.25 101 ARG A O 1
ATOM 857 N N . GLU A 1 102 ? -8.364 -16.798 6.795 1.00 88.56 102 GLU A N 1
ATOM 858 C CA . GLU A 1 102 ? -8.086 -17.853 5.803 1.00 88.56 102 GLU A CA 1
ATOM 859 C C . GLU A 1 102 ? -7.476 -19.108 6.452 1.00 88.56 102 GLU A C 1
ATOM 861 O O . GLU A 1 102 ? -7.811 -20.228 6.082 1.00 88.56 102 GLU A O 1
ATOM 866 N N . PHE A 1 103 ? -6.646 -18.941 7.486 1.00 86.12 103 PHE A N 1
ATOM 867 C CA . PHE A 1 103 ? -6.114 -20.053 8.283 1.00 86.12 103 PHE A CA 1
ATOM 868 C C . PHE A 1 103 ? -7.116 -20.632 9.300 1.00 86.12 103 PHE A C 1
ATOM 870 O O . PHE A 1 103 ? -6.747 -21.487 10.103 1.00 86.12 103 PHE A O 1
ATOM 877 N N . GLY A 1 104 ? -8.368 -20.165 9.317 1.00 87.25 104 GLY A N 1
ATOM 878 C CA . GLY A 1 104 ? -9.380 -20.596 10.287 1.00 87.25 104 GLY A CA 1
ATOM 879 C C . GLY A 1 104 ? -9.152 -20.064 11.707 1.00 87.25 104 GLY A C 1
ATOM 880 O O . GLY A 1 104 ? -9.783 -20.538 12.653 1.00 87.25 104 GLY A O 1
ATOM 881 N N . ILE A 1 105 ? -8.272 -19.073 11.875 1.00 88.19 105 ILE A N 1
ATOM 882 C CA . ILE A 1 105 ? -7.922 -18.481 13.166 1.00 88.19 105 ILE A CA 1
ATOM 883 C C . ILE A 1 105 ? -8.785 -17.246 13.414 1.00 88.19 105 ILE A C 1
ATOM 885 O O . ILE A 1 105 ? -8.756 -16.255 12.681 1.00 88.19 105 ILE A O 1
ATOM 889 N N . LYS A 1 106 ? -9.524 -17.275 14.518 1.00 85.56 106 LYS A N 1
ATOM 890 C CA . LYS A 1 106 ? -10.336 -16.165 15.009 1.00 85.56 106 LYS A CA 1
ATOM 891 C C . LYS A 1 106 ? -9.651 -15.521 16.205 1.00 85.56 106 LYS A C 1
ATOM 893 O O . LYS A 1 106 ? -9.408 -16.168 17.224 1.00 85.56 106 LYS A O 1
ATOM 898 N N . ILE A 1 107 ? -9.373 -14.226 16.091 1.00 81.50 107 ILE A N 1
ATOM 899 C CA . ILE A 1 107 ? -8.918 -13.402 17.213 1.00 81.50 107 ILE A CA 1
ATOM 900 C C . ILE A 1 107 ? -10.134 -13.126 18.102 1.00 81.50 107 ILE A C 1
ATOM 902 O O . ILE A 1 107 ? -11.054 -12.434 17.672 1.00 81.50 107 ILE A O 1
ATOM 906 N N . ILE A 1 108 ? -10.141 -13.654 19.327 1.00 81.19 108 ILE A N 1
ATOM 907 C CA . ILE A 1 108 ? -11.195 -13.356 20.311 1.00 81.19 108 ILE A CA 1
ATOM 908 C C . ILE A 1 108 ? -10.908 -12.002 20.967 1.00 81.19 108 ILE A C 1
ATOM 910 O O . ILE A 1 108 ? -11.788 -11.159 21.110 1.00 81.19 108 ILE A O 1
ATOM 914 N N . ASN A 1 109 ? -9.646 -11.776 21.331 1.00 75.19 109 ASN A N 1
ATOM 915 C CA . ASN A 1 109 ? -9.113 -10.489 21.768 1.00 75.19 109 ASN A CA 1
ATOM 916 C C . ASN A 1 109 ? -7.588 -10.469 21.551 1.00 75.19 109 ASN A C 1
ATOM 918 O O . ASN A 1 109 ? -7.018 -11.414 21.012 1.00 75.19 109 ASN A O 1
ATOM 922 N N . GLN A 1 110 ? -6.906 -9.406 21.986 1.00 66.69 110 GLN A N 1
ATOM 923 C CA . GLN A 1 110 ? -5.450 -9.250 21.815 1.00 66.69 110 GLN A CA 1
ATOM 924 C C . GLN A 1 110 ? -4.603 -10.371 22.454 1.00 66.69 110 GLN A C 1
ATOM 926 O O . GLN A 1 110 ? -3.407 -10.449 22.192 1.00 66.69 110 GLN A O 1
ATOM 931 N N . TYR A 1 111 ? -5.198 -11.210 23.303 1.00 78.19 111 TYR A N 1
ATOM 932 C CA . TYR A 1 111 ? -4.536 -12.209 24.140 1.00 78.19 111 TYR A CA 1
ATOM 933 C C . TYR A 1 111 ? -5.193 -13.589 24.048 1.00 78.19 111 TYR A C 1
ATOM 935 O O . TYR A 1 111 ? -4.975 -14.431 24.922 1.00 78.19 111 TYR A O 1
ATOM 943 N N . SER A 1 112 ? -6.025 -13.814 23.031 1.00 82.19 112 SER A N 1
ATOM 944 C CA . SER A 1 112 ? -6.768 -15.057 22.877 1.00 82.19 112 SER A CA 1
ATOM 945 C C . SER A 1 112 ? -7.106 -15.334 21.416 1.00 82.19 112 SER A C 1
ATOM 947 O O . SER A 1 112 ? -7.664 -14.483 20.712 1.00 82.19 112 SER A O 1
ATOM 949 N N . TYR A 1 113 ? -6.785 -16.548 20.983 1.00 84.88 113 TYR A N 1
ATOM 950 C CA . TYR A 1 113 ? -7.047 -17.060 19.644 1.00 84.88 113 TYR A CA 1
ATOM 951 C C . TYR A 1 113 ? -7.926 -18.301 19.738 1.00 84.88 113 TYR A C 1
ATOM 953 O O . TYR A 1 113 ? -7.760 -19.112 20.646 1.00 84.88 113 TYR A O 1
ATOM 961 N N . SER A 1 114 ? -8.812 -18.482 18.765 1.00 87.69 114 SER A N 1
ATOM 962 C CA . SER A 1 114 ? -9.541 -19.734 18.562 1.00 87.69 114 SER A CA 1
ATOM 963 C C . SER A 1 114 ? -9.357 -20.238 17.145 1.00 87.69 114 SER A C 1
ATOM 965 O O . SER A 1 114 ? -9.241 -19.446 16.212 1.00 87.69 114 SER A O 1
ATOM 967 N N . PHE A 1 115 ? -9.310 -21.550 16.990 1.00 89.75 115 PHE A N 1
ATOM 968 C CA . PHE A 1 115 ? -9.190 -22.218 15.700 1.00 89.75 115 PHE A CA 1
ATOM 969 C C . PHE A 1 115 ? -9.803 -23.613 15.798 1.00 89.75 115 PHE A C 1
ATOM 971 O O . PHE A 1 115 ? -10.072 -24.110 16.892 1.00 89.75 115 PHE A O 1
ATOM 978 N N . GLU A 1 116 ? -10.060 -24.232 14.655 1.00 87.94 116 GLU A N 1
ATOM 979 C CA . GLU A 1 116 ? -10.718 -25.532 14.577 1.00 87.94 116 GLU A CA 1
ATOM 980 C C . GLU A 1 116 ? -9.855 -26.496 13.766 1.00 87.94 116 GLU A C 1
ATOM 982 O O . GLU A 1 116 ? -9.397 -26.155 12.678 1.00 87.94 116 GLU A O 1
ATOM 987 N N . ILE A 1 117 ? -9.615 -27.691 14.306 1.00 82.81 117 ILE A N 1
ATOM 988 C CA . ILE A 1 117 ? -8.872 -28.754 13.623 1.00 82.81 117 ILE A CA 1
ATOM 989 C C . ILE A 1 117 ? -9.725 -30.018 13.686 1.00 82.81 117 ILE A C 1
ATOM 991 O O . ILE A 1 117 ? -10.099 -30.455 14.772 1.00 82.81 117 ILE A O 1
ATOM 995 N N . TYR A 1 118 ? -10.053 -30.591 12.524 1.00 85.69 118 TYR A N 1
ATOM 996 C CA . TYR A 1 118 ? -10.893 -31.793 12.399 1.00 85.69 118 TYR A CA 1
ATOM 997 C C . TYR A 1 118 ? -12.222 -31.716 13.180 1.00 85.69 118 TYR A C 1
ATOM 999 O O . TYR A 1 118 ? -12.639 -32.686 13.807 1.00 85.69 118 TYR A O 1
ATOM 1007 N N . GLY A 1 119 ? -12.882 -30.552 13.181 1.00 83.56 119 GLY A N 1
ATOM 1008 C CA . GLY A 1 119 ? -14.150 -30.344 13.895 1.00 83.56 119 GLY A CA 1
ATOM 1009 C C . GLY A 1 119 ? -14.011 -30.033 15.391 1.00 83.56 119 GLY A C 1
ATOM 1010 O O . GLY A 1 119 ? -15.002 -29.728 16.054 1.00 83.56 119 GLY A O 1
ATOM 1011 N N . VAL A 1 120 ? -12.796 -30.088 15.947 1.00 85.25 120 VAL A N 1
ATOM 1012 C CA . VAL A 1 120 ? -12.533 -29.790 17.360 1.00 85.25 120 VAL A CA 1
ATOM 1013 C C . VAL A 1 120 ? -12.078 -28.343 17.501 1.00 85.25 120 VAL A C 1
ATOM 1015 O O . VAL A 1 120 ? -11.101 -27.921 16.879 1.00 85.25 120 VAL A O 1
ATOM 1018 N N . LYS A 1 121 ? -12.785 -27.575 18.337 1.00 89.31 121 LYS A N 1
ATOM 1019 C CA . LYS A 1 121 ? -12.452 -26.177 18.634 1.00 89.31 121 LYS A CA 1
ATOM 1020 C C . LYS A 1 121 ? -11.380 -26.101 19.709 1.00 89.31 121 LYS A C 1
ATOM 1022 O O . LYS A 1 121 ? -11.556 -26.613 20.812 1.00 89.31 121 LYS A O 1
ATOM 1027 N N . PHE A 1 122 ? -10.312 -25.388 19.395 1.00 88.88 122 PHE A N 1
ATOM 1028 C CA . PHE A 1 122 ? -9.230 -25.066 20.308 1.00 88.88 122 PHE A CA 1
ATOM 1029 C C . PHE A 1 122 ? -9.249 -23.573 20.614 1.00 88.88 122 PHE A C 1
ATOM 1031 O O . PHE A 1 122 ? -9.578 -22.745 19.760 1.00 88.88 122 PHE A O 1
ATOM 1038 N N . GLN A 1 123 ? -8.860 -23.232 21.837 1.00 91.06 123 GLN A N 1
ATOM 1039 C CA . GLN A 1 123 ? -8.639 -21.859 22.261 1.00 91.06 123 GLN A CA 1
ATOM 1040 C C . GLN A 1 123 ? -7.299 -21.788 22.984 1.00 91.06 123 GLN A C 1
ATOM 1042 O O . GLN A 1 123 ? -7.039 -22.594 23.873 1.00 91.06 123 GLN A O 1
ATOM 1047 N N . ILE A 1 124 ? -6.463 -20.829 22.590 1.00 87.94 124 ILE A N 1
ATOM 1048 C CA . ILE A 1 124 ? -5.183 -20.545 23.240 1.00 87.94 124 ILE A CA 1
ATOM 1049 C C . ILE A 1 124 ? -5.247 -19.122 23.787 1.00 87.94 124 ILE A C 1
ATOM 1051 O O . ILE A 1 124 ? -5.499 -18.167 23.050 1.00 87.94 124 ILE A O 1
ATOM 1055 N N . ASN A 1 125 ? -5.008 -18.988 25.083 1.00 90.31 125 ASN A N 1
ATOM 1056 C CA . ASN A 1 125 ? -5.015 -17.752 25.849 1.00 90.31 125 ASN A CA 1
ATOM 1057 C C . ASN A 1 125 ? -3.601 -17.394 26.307 1.00 90.31 125 ASN A C 1
ATOM 1059 O O . ASN A 1 125 ? -2.739 -18.253 26.448 1.00 90.31 125 ASN A O 1
ATOM 1063 N N . ARG A 1 126 ? -3.360 -16.119 26.621 1.00 85.25 126 ARG A N 1
ATOM 1064 C CA . ARG A 1 126 ? -2.045 -15.627 27.069 1.00 85.25 126 ARG A CA 1
ATOM 1065 C C . ARG A 1 126 ? -1.475 -16.327 28.308 1.00 85.25 126 ARG A C 1
ATOM 1067 O O . ARG A 1 126 ? -0.261 -16.324 28.486 1.00 85.25 126 ARG A O 1
ATOM 1074 N N . SER A 1 127 ? -2.328 -16.887 29.161 1.00 87.75 127 SER A N 1
ATOM 1075 C CA . SER A 1 127 ? -1.916 -17.681 30.324 1.00 87.75 127 SER A CA 1
ATOM 1076 C C . SER A 1 127 ? -1.330 -19.046 29.953 1.00 87.75 127 SER A C 1
ATOM 1078 O O . SER A 1 127 ? -0.665 -19.658 30.785 1.00 87.75 127 SER A O 1
ATOM 1080 N N . ASP A 1 128 ? -1.564 -19.532 28.733 1.00 88.94 128 ASP A N 1
ATOM 1081 C CA . ASP A 1 128 ? -1.100 -20.846 28.304 1.00 88.94 128 ASP A CA 1
ATOM 1082 C C . ASP A 1 128 ? 0.404 -20.825 28.028 1.00 88.94 128 ASP A C 1
ATOM 1084 O O . ASP A 1 128 ? 0.923 -19.946 27.336 1.00 88.94 128 ASP A O 1
ATOM 1088 N N . GLN A 1 129 ? 1.112 -21.853 28.500 1.00 88.62 129 GLN A N 1
ATOM 1089 C CA . GLN A 1 129 ? 2.567 -21.977 28.326 1.00 88.62 129 GLN A CA 1
ATOM 1090 C C . GLN A 1 129 ? 2.990 -21.949 26.848 1.00 88.62 129 GLN A C 1
ATOM 1092 O O . GLN A 1 129 ? 4.070 -21.469 26.505 1.00 88.62 129 GLN A O 1
ATOM 1097 N N . MET A 1 130 ? 2.115 -22.428 25.960 1.00 87.62 130 MET A N 1
ATOM 1098 C CA . MET A 1 130 ? 2.357 -22.495 24.520 1.00 87.62 130 MET A CA 1
ATOM 1099 C C . MET A 1 130 ? 1.975 -21.217 23.768 1.00 87.62 130 MET A C 1
ATOM 1101 O O . MET A 1 130 ? 2.328 -21.098 22.594 1.00 87.62 130 MET A O 1
ATOM 1105 N N . PHE A 1 131 ? 1.308 -20.248 24.412 1.00 86.00 131 PHE A N 1
ATOM 1106 C CA . PHE A 1 131 ? 0.807 -19.041 23.747 1.00 86.00 131 PHE A CA 1
ATOM 1107 C C . PHE A 1 131 ? 1.913 -18.287 23.020 1.00 86.00 131 PHE A C 1
ATOM 1109 O O . PHE A 1 131 ? 1.767 -17.975 21.844 1.00 86.00 131 PHE A O 1
ATOM 1116 N N . LYS A 1 132 ? 3.047 -18.048 23.690 1.00 85.25 132 LYS A N 1
ATOM 1117 C CA . LYS A 1 132 ? 4.166 -17.303 23.100 1.00 85.25 132 LYS A CA 1
ATOM 1118 C C . LYS A 1 132 ? 4.725 -18.002 21.859 1.00 85.25 132 LYS A C 1
ATOM 1120 O O . LYS A 1 132 ? 4.940 -17.357 20.842 1.00 85.25 132 LYS A O 1
ATOM 1125 N N . LYS A 1 133 ? 4.924 -19.322 21.930 1.00 87.19 133 LYS A N 1
ATOM 1126 C CA . LYS A 1 133 ? 5.435 -20.116 20.803 1.00 87.19 133 LYS A CA 1
ATOM 1127 C C . LYS A 1 133 ? 4.453 -20.105 19.629 1.00 87.19 133 LYS A C 1
ATOM 1129 O O . LYS A 1 133 ? 4.868 -19.987 18.481 1.00 87.19 133 LYS A O 1
ATOM 1134 N N . TYR A 1 134 ? 3.159 -20.215 19.921 1.00 86.12 134 TYR A N 1
ATOM 1135 C CA . TYR A 1 134 ? 2.107 -20.140 18.912 1.00 86.12 134 TYR A CA 1
ATOM 1136 C C . TYR A 1 134 ? 2.033 -18.747 18.270 1.00 86.12 134 TYR A C 1
ATOM 1138 O O . TYR A 1 134 ? 1.979 -18.627 17.053 1.00 86.12 134 TYR A O 1
ATOM 1146 N N . GLU A 1 135 ? 2.105 -17.688 19.073 1.00 84.94 135 GLU A N 1
ATOM 1147 C CA . GLU A 1 135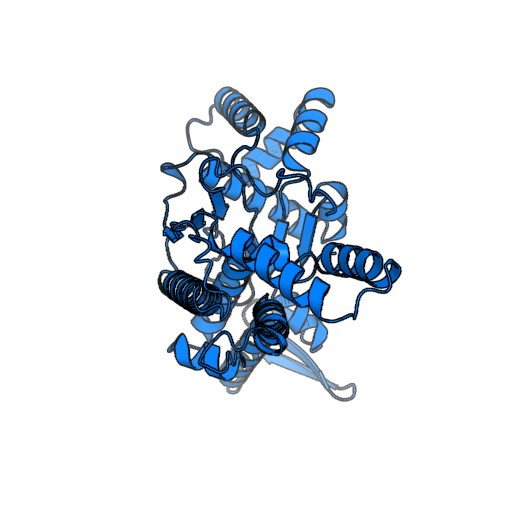 ? 2.107 -16.301 18.609 1.00 84.94 135 GLU A CA 1
ATOM 1148 C C . GLU A 1 135 ? 3.317 -15.986 17.710 1.00 84.94 135 GLU A C 1
ATOM 1150 O O . GLU A 1 135 ? 3.152 -15.355 16.665 1.00 84.94 135 GLU A O 1
ATOM 1155 N N . GLU A 1 136 ? 4.515 -16.462 18.062 1.00 86.81 136 GLU A N 1
ATOM 1156 C CA . GLU A 1 136 ? 5.716 -16.323 17.224 1.00 86.81 136 GLU A CA 1
ATOM 1157 C C . GLU A 1 136 ? 5.559 -17.055 15.880 1.00 86.81 136 GLU A C 1
ATOM 1159 O O . GLU A 1 136 ? 5.860 -16.475 14.834 1.00 86.81 136 GLU A O 1
ATOM 1164 N N . LEU A 1 137 ? 5.012 -18.277 15.893 1.00 87.62 137 LEU A N 1
ATOM 1165 C CA . LEU A 1 137 ? 4.713 -19.042 14.679 1.00 87.62 137 LEU A CA 1
ATOM 1166 C C . LEU A 1 137 ? 3.719 -18.300 13.772 1.00 87.62 137 LEU A C 1
ATOM 1168 O O . LEU A 1 137 ? 3.949 -18.189 12.568 1.00 87.62 137 LEU A O 1
ATOM 1172 N N . LEU A 1 138 ? 2.633 -17.760 14.336 1.00 87.00 138 LEU A N 1
ATOM 1173 C CA . LEU A 1 138 ? 1.654 -16.989 13.566 1.00 87.00 138 LEU A CA 1
ATOM 1174 C C . LEU A 1 138 ? 2.277 -15.743 12.941 1.00 87.00 138 LEU A C 1
ATOM 1176 O O . LEU A 1 138 ? 2.023 -15.449 11.777 1.00 87.00 138 LEU A O 1
ATOM 1180 N N . GLN A 1 139 ? 3.110 -15.018 13.684 1.00 87.25 139 GLN A N 1
ATOM 1181 C CA . GLN A 1 139 ? 3.776 -13.823 13.167 1.00 87.25 139 GLN A CA 1
ATOM 1182 C C . GLN A 1 139 ? 4.724 -14.149 12.018 1.00 87.25 139 GLN A C 1
ATOM 1184 O O . GLN A 1 139 ? 4.758 -13.406 11.034 1.00 87.25 139 GLN A O 1
ATOM 1189 N N . GLU A 1 140 ? 5.465 -15.253 12.110 1.00 88.19 140 GLU A N 1
ATOM 1190 C CA . GLU A 1 140 ? 6.330 -15.710 11.026 1.00 88.19 140 GLU A CA 1
ATOM 1191 C C . GLU A 1 140 ? 5.516 -16.092 9.783 1.00 88.19 140 GLU A C 1
ATOM 1193 O O . GLU A 1 140 ? 5.799 -15.587 8.694 1.00 88.19 140 GLU A O 1
ATOM 1198 N N . LEU A 1 141 ? 4.471 -16.910 9.951 1.00 89.38 141 LEU A N 1
ATOM 1199 C CA . LEU A 1 141 ? 3.586 -17.334 8.862 1.00 89.38 141 LEU A CA 1
ATOM 1200 C C . LEU A 1 141 ? 2.925 -16.141 8.168 1.00 89.38 141 LEU A C 1
ATOM 1202 O O . LEU A 1 141 ? 2.944 -16.049 6.941 1.00 89.38 141 LEU A O 1
ATOM 1206 N N . LEU A 1 142 ? 2.388 -15.193 8.939 1.00 90.81 142 LEU A N 1
ATOM 1207 C CA . LEU A 1 142 ? 1.784 -13.980 8.392 1.00 90.81 142 LEU A CA 1
ATOM 1208 C C . LEU A 1 142 ? 2.808 -13.102 7.682 1.00 90.81 142 LEU A C 1
ATOM 1210 O O . LEU A 1 142 ? 2.497 -12.548 6.635 1.00 90.81 142 LEU A O 1
ATOM 1214 N N . SER A 1 143 ? 4.027 -12.989 8.215 1.00 91.75 143 SER A N 1
ATOM 1215 C CA . SER A 1 143 ? 5.087 -12.209 7.568 1.00 91.75 143 SER A CA 1
ATOM 1216 C C . SER A 1 143 ? 5.431 -12.802 6.205 1.00 91.75 143 SER A C 1
ATOM 1218 O O . SER A 1 143 ? 5.514 -12.082 5.215 1.00 91.75 143 SER A O 1
ATOM 1220 N N . GLN A 1 144 ? 5.590 -14.126 6.131 1.00 92.69 144 GLN A N 1
ATOM 1221 C CA . GLN A 1 144 ? 5.828 -14.803 4.859 1.00 92.69 144 GLN A CA 1
ATOM 1222 C C . GLN A 1 144 ? 4.650 -14.601 3.906 1.00 92.69 144 GLN A C 1
ATOM 1224 O O . GLN A 1 144 ? 4.862 -14.264 2.746 1.00 92.69 144 GLN A O 1
ATOM 1229 N N . ARG A 1 145 ? 3.413 -14.739 4.398 1.00 93.38 145 ARG A N 1
ATOM 1230 C CA . ARG A 1 145 ? 2.214 -14.582 3.575 1.00 93.38 145 ARG A CA 1
ATOM 1231 C C . ARG A 1 145 ? 2.066 -13.170 3.008 1.00 93.38 145 ARG A C 1
ATOM 1233 O O . ARG A 1 145 ? 1.804 -13.039 1.820 1.00 93.38 145 ARG A O 1
ATOM 1240 N N . VAL A 1 146 ? 2.302 -12.138 3.819 1.00 94.19 146 VAL A N 1
ATOM 1241 C CA . VAL A 1 146 ? 2.303 -10.740 3.359 1.00 94.19 146 VAL A CA 1
ATOM 1242 C C . VAL A 1 146 ? 3.345 -10.528 2.260 1.00 94.19 146 VAL A C 1
ATOM 1244 O O . VAL A 1 146 ? 3.038 -9.870 1.278 1.00 94.19 146 VAL A O 1
ATOM 1247 N N . LEU A 1 147 ? 4.548 -11.102 2.379 1.00 93.81 147 LEU A N 1
ATOM 1248 C CA . LEU A 1 147 ? 5.573 -10.993 1.331 1.00 93.81 147 LEU A CA 1
ATOM 1249 C C . LEU A 1 147 ? 5.190 -11.749 0.051 1.00 93.81 147 LEU A C 1
ATOM 1251 O O . LEU A 1 147 ? 5.419 -11.227 -1.037 1.00 93.81 147 LEU A O 1
ATOM 1255 N N . ILE A 1 148 ? 4.587 -12.936 0.171 1.00 93.12 148 ILE A N 1
ATOM 1256 C CA . ILE A 1 148 ? 4.094 -13.721 -0.977 1.00 93.12 148 ILE A CA 1
ATOM 1257 C C . ILE A 1 148 ? 3.028 -12.949 -1.751 1.00 93.12 148 ILE A C 1
ATOM 1259 O O . ILE A 1 148 ? 3.030 -12.971 -2.974 1.00 93.12 148 ILE A O 1
ATOM 1263 N N . ASP A 1 149 ? 2.122 -12.278 -1.047 1.00 92.56 149 ASP A N 1
ATOM 1264 C CA . ASP A 1 149 ? 1.054 -11.496 -1.667 1.00 92.56 149 ASP A CA 1
ATOM 1265 C C . ASP A 1 149 ? 1.468 -10.024 -1.907 1.00 92.56 149 ASP A C 1
ATOM 1267 O O . ASP A 1 149 ? 0.644 -9.218 -2.318 1.00 92.56 149 ASP A O 1
ATOM 1271 N N . SER A 1 150 ? 2.731 -9.643 -1.670 1.00 92.06 150 SER A N 1
ATOM 1272 C CA . SER A 1 150 ? 3.251 -8.296 -1.974 1.00 92.06 150 SER A CA 1
ATOM 1273 C C . SER A 1 150 ? 3.553 -8.118 -3.472 1.00 92.06 150 SER A C 1
ATOM 1275 O O . SER A 1 150 ? 3.336 -9.029 -4.262 1.00 92.06 150 SER A O 1
ATOM 1277 N N . LEU A 1 151 ? 4.119 -6.970 -3.875 1.00 90.94 151 LEU A N 1
ATOM 1278 C CA . LEU A 1 151 ? 4.585 -6.751 -5.257 1.00 90.94 151 LEU A CA 1
ATOM 1279 C C . LEU A 1 151 ? 5.906 -7.449 -5.608 1.00 90.94 151 LEU A C 1
ATOM 1281 O O . LEU A 1 151 ? 6.348 -7.373 -6.753 1.00 90.94 151 LEU A O 1
ATOM 1285 N N . LEU A 1 152 ? 6.564 -8.115 -4.655 1.00 91.69 152 LEU A N 1
ATOM 1286 C CA . LEU A 1 152 ? 7.835 -8.7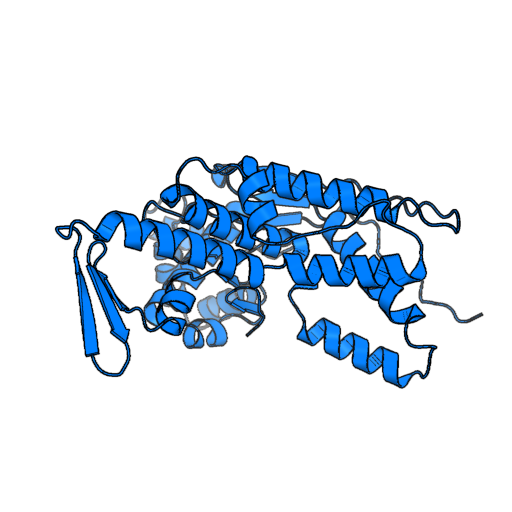88 -4.927 1.00 91.69 152 LEU A CA 1
ATOM 1287 C C . LEU A 1 152 ? 7.733 -9.839 -6.050 1.00 91.69 152 LEU A C 1
ATOM 1289 O O . LEU A 1 152 ? 8.569 -9.786 -6.949 1.00 91.69 152 LEU A O 1
ATOM 1293 N N . PRO A 1 153 ? 6.728 -10.738 -6.089 1.00 89.69 153 PRO A N 1
ATOM 1294 C CA . PRO A 1 153 ? 6.612 -11.706 -7.180 1.00 89.69 153 PRO A CA 1
ATOM 1295 C C . PRO A 1 153 ? 6.305 -11.059 -8.534 1.00 89.69 153 PRO A C 1
ATOM 1297 O O . PRO A 1 153 ? 6.792 -11.534 -9.559 1.00 89.69 153 PRO A O 1
ATOM 1300 N N . ASP A 1 154 ? 5.521 -9.977 -8.558 1.00 88.44 154 ASP A N 1
ATOM 1301 C CA . ASP A 1 154 ? 5.228 -9.236 -9.792 1.00 88.44 154 ASP A CA 1
ATOM 1302 C C . ASP A 1 154 ? 6.497 -8.579 -10.347 1.00 88.44 154 ASP A C 1
ATOM 1304 O O . ASP A 1 154 ? 6.766 -8.653 -11.547 1.00 88.44 154 ASP A O 1
ATOM 1308 N N . LEU A 1 155 ? 7.327 -8.021 -9.463 1.00 90.06 155 LEU A N 1
ATOM 1309 C CA . LEU A 1 155 ? 8.636 -7.486 -9.819 1.00 90.06 155 LEU A CA 1
ATOM 1310 C C . LEU A 1 155 ? 9.595 -8.583 -10.303 1.00 90.06 155 LEU A C 1
ATOM 1312 O O . LEU A 1 155 ? 10.266 -8.393 -11.316 1.00 90.06 155 LEU A O 1
ATOM 1316 N N . GLU A 1 156 ? 9.647 -9.735 -9.624 1.00 90.06 156 GLU A N 1
ATOM 1317 C CA . GLU A 1 156 ? 10.448 -10.890 -10.058 1.00 90.06 156 GLU A CA 1
ATOM 1318 C C . GLU A 1 156 ? 10.049 -11.334 -11.462 1.00 90.06 156 GLU A C 1
ATOM 1320 O O . GLU A 1 156 ? 10.897 -11.551 -12.328 1.00 90.06 156 GLU A O 1
ATOM 1325 N N . ASN A 1 157 ? 8.741 -11.432 -11.702 1.00 87.31 157 ASN A N 1
ATOM 1326 C CA . ASN A 1 157 ? 8.201 -11.825 -12.988 1.00 87.31 157 ASN A CA 1
ATOM 1327 C C . ASN A 1 157 ? 8.530 -10.792 -14.072 1.00 87.31 157 ASN A C 1
ATOM 1329 O O . ASN A 1 157 ? 8.953 -11.183 -15.159 1.00 87.31 157 ASN A O 1
ATOM 1333 N N . ALA A 1 158 ? 8.383 -9.495 -13.788 1.00 87.94 158 ALA A N 1
ATOM 1334 C CA . ALA A 1 158 ? 8.759 -8.434 -14.719 1.00 87.94 158 ALA A CA 1
ATOM 1335 C C . ALA A 1 158 ? 10.245 -8.538 -15.097 1.00 87.94 158 ALA A C 1
ATOM 1337 O O . ALA A 1 158 ? 10.577 -8.607 -16.279 1.00 87.94 158 ALA A O 1
ATOM 1338 N N . ILE A 1 159 ? 11.131 -8.655 -14.103 1.00 87.50 159 ILE A N 1
ATOM 1339 C CA . ILE A 1 159 ? 12.574 -8.801 -14.324 1.00 87.50 159 ILE A CA 1
ATOM 1340 C C . ILE A 1 159 ? 12.882 -10.057 -15.142 1.00 87.50 159 ILE A C 1
ATOM 1342 O O . ILE A 1 159 ? 13.594 -9.970 -16.138 1.00 87.50 159 ILE A O 1
ATOM 1346 N N . ARG A 1 160 ? 12.308 -11.210 -14.783 1.00 85.69 160 ARG A N 1
ATOM 1347 C CA . ARG A 1 160 ? 12.514 -12.474 -15.505 1.00 85.69 160 ARG A CA 1
ATOM 1348 C C . ARG A 1 160 ? 12.097 -12.374 -16.973 1.00 85.69 160 ARG A C 1
ATOM 1350 O O . ARG A 1 160 ? 12.819 -12.869 -17.835 1.00 85.69 160 ARG A O 1
ATOM 1357 N N . ASN A 1 161 ? 10.962 -11.735 -17.262 1.00 83.19 161 ASN A N 1
ATOM 1358 C CA . ASN A 1 161 ? 10.499 -11.529 -18.639 1.00 83.19 161 ASN A CA 1
ATOM 1359 C C . ASN A 1 161 ? 11.456 -10.640 -19.444 1.00 83.19 161 ASN A C 1
ATOM 1361 O O . ASN A 1 161 ? 11.660 -10.875 -20.633 1.00 83.19 161 ASN A O 1
ATOM 1365 N N . ILE A 1 162 ? 12.069 -9.646 -18.801 1.00 82.12 162 ILE A N 1
ATOM 1366 C CA . ILE A 1 162 ? 13.068 -8.780 -19.430 1.00 82.12 162 ILE A CA 1
ATOM 1367 C C . ILE A 1 162 ? 14.388 -9.551 -19.640 1.00 82.12 162 ILE A C 1
ATOM 1369 O O . ILE A 1 162 ? 14.919 -9.564 -20.752 1.00 82.12 162 ILE A O 1
ATOM 1373 N N . SER A 1 163 ? 14.897 -10.249 -18.616 1.00 80.44 163 SER A N 1
ATOM 1374 C CA . SER A 1 163 ? 16.140 -11.041 -18.680 1.00 80.44 163 SER A CA 1
ATOM 1375 C C . SER A 1 163 ? 16.098 -12.144 -19.731 1.00 80.44 163 SER A C 1
ATOM 1377 O O . SER A 1 163 ? 17.103 -12.385 -20.390 1.00 80.44 163 SER A O 1
ATOM 1379 N N . ALA A 1 164 ? 14.940 -12.784 -19.935 1.00 78.62 164 ALA A N 1
ATOM 1380 C CA . ALA A 1 164 ? 14.769 -13.814 -20.962 1.00 78.62 164 ALA A CA 1
ATOM 1381 C C . ALA A 1 164 ? 15.083 -13.316 -22.387 1.00 78.62 164 ALA A C 1
ATOM 1383 O O . ALA A 1 164 ? 15.261 -14.128 -23.294 1.00 78.62 164 ALA A O 1
ATOM 1384 N N . ARG A 1 165 ? 15.116 -11.993 -22.597 1.00 73.94 165 ARG A N 1
ATOM 1385 C CA . ARG A 1 165 ? 15.312 -11.358 -23.903 1.00 73.94 165 ARG A CA 1
ATOM 1386 C C . ARG A 1 165 ? 16.596 -10.542 -24.009 1.00 73.94 165 ARG A C 1
ATOM 1388 O O . ARG A 1 165 ? 17.238 -10.629 -25.049 1.00 73.94 165 ARG A O 1
ATOM 1395 N N . TYR A 1 166 ? 16.956 -9.754 -22.996 1.00 70.62 166 TYR A N 1
ATOM 1396 C CA . TYR A 1 166 ? 18.042 -8.772 -23.143 1.00 70.62 166 TYR A CA 1
ATOM 1397 C C . TYR A 1 166 ? 19.366 -9.159 -22.464 1.00 70.62 166 TYR A C 1
ATOM 1399 O O . TYR A 1 166 ? 20.235 -8.304 -22.395 1.00 70.62 166 TYR A O 1
ATOM 1407 N N . ASP A 1 167 ? 19.533 -10.390 -21.947 1.00 67.56 167 ASP A N 1
ATOM 1408 C CA . ASP A 1 167 ? 20.685 -10.805 -21.098 1.00 67.56 167 ASP A CA 1
ATOM 1409 C C . ASP A 1 167 ? 21.098 -9.721 -20.078 1.00 67.56 167 ASP A C 1
ATOM 1411 O O . ASP A 1 167 ? 22.260 -9.478 -19.758 1.00 67.56 167 ASP A O 1
ATOM 1415 N N . VAL A 1 168 ? 20.084 -9.000 -19.610 1.00 63.75 168 VAL A N 1
ATOM 1416 C CA . VAL A 1 168 ? 20.177 -7.938 -18.622 1.00 63.75 168 VAL A CA 1
ATOM 1417 C C . VAL A 1 168 ? 19.954 -8.547 -17.256 1.00 63.75 168 VAL A C 1
ATOM 1419 O O . VAL A 1 168 ? 19.231 -9.538 -17.113 1.00 63.75 168 VAL A O 1
ATOM 1422 N N . PHE A 1 169 ? 20.523 -7.885 -16.250 1.00 69.00 169 PHE A N 1
ATOM 1423 C CA . PHE A 1 169 ? 20.569 -8.316 -14.855 1.00 69.00 169 PHE A CA 1
ATOM 1424 C C . PHE A 1 169 ? 21.578 -9.450 -14.592 1.00 69.00 169 PHE A C 1
ATOM 1426 O O . PHE A 1 169 ? 21.210 -10.624 -14.590 1.00 69.00 169 PHE A O 1
ATOM 1433 N N . PRO A 1 170 ? 22.848 -9.122 -14.275 1.00 52.38 170 PRO A N 1
ATOM 1434 C CA . PRO A 1 170 ? 23.823 -10.105 -13.811 1.00 52.38 170 PRO A CA 1
ATOM 1435 C C . PRO A 1 170 ? 23.480 -10.538 -12.374 1.00 52.38 170 PRO A C 1
ATOM 1437 O O . PRO A 1 170 ? 24.069 -10.072 -11.399 1.00 52.38 170 PRO A O 1
ATOM 1440 N N . GLY A 1 171 ? 22.467 -11.388 -12.216 1.00 57.41 171 GLY A N 1
ATOM 1441 C CA . GLY A 1 171 ? 22.072 -11.925 -10.918 1.00 57.41 171 GLY A CA 1
ATOM 1442 C C . GLY A 1 171 ? 20.646 -12.462 -10.873 1.00 57.41 171 GLY A C 1
ATOM 1443 O O . GLY A 1 171 ? 19.745 -11.974 -11.548 1.00 57.41 171 GLY A O 1
ATOM 1444 N N . ILE A 1 172 ? 20.437 -13.460 -10.016 1.00 55.75 172 ILE A N 1
ATOM 1445 C CA . ILE A 1 172 ? 19.111 -14.003 -9.716 1.00 55.75 172 ILE A CA 1
ATOM 1446 C C . ILE A 1 172 ? 18.447 -13.074 -8.695 1.00 55.75 172 ILE A C 1
ATOM 1448 O O . ILE A 1 172 ? 18.910 -12.964 -7.555 1.00 55.75 172 ILE A O 1
ATOM 1452 N N . TYR A 1 173 ? 17.360 -12.411 -9.090 1.00 70.00 173 TYR A N 1
ATOM 1453 C CA . TYR A 1 173 ? 16.442 -11.802 -8.131 1.00 70.00 173 TYR A CA 1
ATOM 1454 C C . TYR A 1 173 ? 15.618 -12.916 -7.513 1.00 70.00 173 TYR A C 1
ATOM 1456 O O . TYR A 1 173 ? 14.676 -13.411 -8.113 1.00 70.00 173 TYR A O 1
ATOM 1464 N N . ASP A 1 174 ? 16.037 -13.346 -6.332 1.00 73.25 174 ASP A N 1
ATOM 1465 C CA . ASP A 1 174 ? 15.294 -14.305 -5.534 1.00 73.25 174 ASP A CA 1
ATOM 1466 C C . ASP A 1 174 ? 14.625 -13.547 -4.388 1.00 73.25 174 ASP A C 1
ATOM 1468 O O . ASP A 1 174 ? 15.273 -13.195 -3.390 1.00 73.25 174 ASP A O 1
ATOM 1472 N N . PHE A 1 175 ? 13.337 -13.252 -4.564 1.00 87.06 175 PHE A N 1
ATOM 1473 C CA . PHE A 1 175 ? 12.525 -12.606 -3.540 1.00 87.06 175 PHE A CA 1
ATOM 1474 C C . PHE A 1 175 ? 11.794 -13.617 -2.649 1.00 87.06 175 PHE A C 1
ATOM 1476 O O . PHE A 1 175 ? 10.756 -13.290 -2.066 1.00 87.06 175 PHE A O 1
ATOM 1483 N N . GLU A 1 176 ? 12.344 -14.827 -2.480 1.00 88.81 176 GLU A N 1
ATOM 1484 C CA . GLU A 1 176 ? 11.826 -15.810 -1.534 1.00 88.81 176 GLU A CA 1
ATOM 1485 C C . GLU A 1 176 ? 11.631 -15.159 -0.147 1.00 88.81 176 GLU A C 1
ATOM 1487 O O . GLU A 1 176 ? 12.587 -14.619 0.434 1.00 88.81 176 GLU A O 1
ATOM 1492 N N . PRO A 1 177 ? 10.423 -15.247 0.448 1.00 89.62 177 PRO A N 1
ATOM 1493 C CA . PRO A 1 177 ? 10.097 -14.561 1.695 1.00 89.62 177 PRO A CA 1
ATOM 1494 C C . PRO A 1 177 ? 11.113 -14.797 2.814 1.00 89.62 177 PRO A C 1
ATOM 1496 O O . PRO A 1 177 ? 11.512 -13.860 3.501 1.00 89.62 177 PRO A O 1
ATOM 1499 N N . LYS A 1 178 ? 11.601 -16.033 2.979 1.00 87.50 178 LYS A N 1
ATOM 1500 C CA . LYS A 1 178 ? 12.595 -16.380 4.009 1.00 87.50 178 LYS A CA 1
ATOM 1501 C C . LYS A 1 178 ? 13.906 -15.609 3.844 1.00 87.50 178 LYS A C 1
ATOM 1503 O O . LYS A 1 178 ? 14.502 -15.194 4.840 1.00 87.50 178 LYS A O 1
ATOM 1508 N N . ARG A 1 179 ? 14.352 -15.388 2.605 1.00 87.38 179 ARG A N 1
ATOM 1509 C CA . ARG A 1 179 ? 15.570 -14.622 2.308 1.00 87.38 179 ARG A CA 1
ATOM 1510 C C . ARG A 1 179 ? 15.372 -13.147 2.607 1.00 87.38 179 ARG A C 1
ATOM 1512 O O . ARG A 1 179 ? 16.233 -12.553 3.252 1.00 87.38 179 ARG A O 1
ATOM 1519 N N . ILE A 1 180 ? 14.229 -12.587 2.218 1.00 88.44 180 ILE A N 1
ATOM 1520 C CA . ILE A 1 180 ? 13.875 -11.194 2.517 1.00 88.44 180 ILE A CA 1
ATOM 1521 C C . ILE A 1 180 ? 13.819 -10.962 4.029 1.00 88.44 180 ILE A C 1
ATOM 1523 O O . ILE A 1 180 ? 14.460 -10.047 4.542 1.00 88.44 180 ILE A O 1
ATOM 1527 N N . LEU A 1 181 ? 13.149 -11.844 4.773 1.00 87.88 181 LEU A N 1
ATOM 1528 C CA . LEU A 1 181 ? 13.093 -11.768 6.236 1.00 87.88 181 LEU A CA 1
ATOM 1529 C C . LEU A 1 181 ? 14.490 -11.829 6.874 1.00 87.88 181 LEU A C 1
ATOM 1531 O O . LEU A 1 181 ? 14.780 -11.066 7.800 1.00 87.88 181 LEU A O 1
ATOM 1535 N N . LYS A 1 182 ? 15.383 -12.679 6.345 1.00 86.75 182 LYS A N 1
ATOM 1536 C CA . LYS A 1 182 ? 16.784 -12.758 6.783 1.00 86.75 182 LYS A CA 1
ATOM 1537 C C . LYS A 1 182 ? 17.559 -11.469 6.484 1.00 86.75 182 LYS A C 1
ATOM 1539 O O . LYS A 1 182 ? 18.312 -11.021 7.345 1.00 86.75 182 LYS A O 1
ATOM 1544 N N . GLN A 1 183 ? 17.367 -10.865 5.309 1.00 84.38 183 GLN A N 1
ATOM 1545 C CA . GLN A 1 183 ? 18.011 -9.600 4.922 1.00 84.38 183 GLN A CA 1
ATOM 1546 C C . GLN A 1 183 ? 17.574 -8.439 5.821 1.00 84.38 183 GLN A C 1
ATOM 1548 O O . GLN A 1 183 ? 18.411 -7.666 6.283 1.00 84.38 183 GLN A O 1
ATOM 1553 N N . LEU A 1 184 ? 16.280 -8.349 6.133 1.00 82.94 184 LEU A N 1
ATOM 1554 C CA . LEU A 1 184 ? 15.744 -7.294 6.998 1.00 82.94 184 LEU A CA 1
ATOM 1555 C C . LEU A 1 184 ? 16.187 -7.447 8.469 1.00 82.94 184 LEU A C 1
ATOM 1557 O O . LEU A 1 184 ? 16.226 -6.466 9.228 1.00 82.94 184 LEU A O 1
ATOM 1561 N N . ASN A 1 185 ? 16.570 -8.670 8.861 1.00 81.25 185 ASN A N 1
ATOM 1562 C CA . ASN A 1 185 ? 17.172 -9.017 10.150 1.00 81.25 185 ASN A CA 1
ATOM 1563 C C . ASN A 1 185 ? 16.391 -8.429 11.342 1.00 81.25 185 ASN A C 1
ATOM 1565 O O . ASN A 1 185 ? 16.908 -7.664 12.171 1.00 81.25 185 ASN A O 1
ATOM 1569 N N . PHE A 1 186 ? 15.094 -8.726 11.403 1.00 75.69 186 PHE A N 1
ATOM 1570 C CA . PHE A 1 186 ? 14.255 -8.301 12.515 1.00 75.69 186 PHE A CA 1
ATOM 1571 C C . PHE A 1 186 ? 14.448 -9.246 13.705 1.00 75.69 186 PHE A C 1
ATOM 1573 O O . PHE A 1 186 ? 13.955 -10.364 13.724 1.00 75.69 186 PHE A O 1
ATOM 1580 N N . LYS A 1 187 ? 15.139 -8.771 14.749 1.00 69.88 187 LYS A N 1
ATOM 1581 C CA . LYS A 1 187 ? 15.494 -9.570 15.942 1.00 69.88 187 LYS A CA 1
ATOM 1582 C C . LYS A 1 187 ? 14.303 -10.099 16.764 1.00 69.88 187 LYS A C 1
ATOM 1584 O O . LYS A 1 187 ? 14.515 -10.853 17.706 1.00 69.88 187 LYS A O 1
ATOM 1589 N N . LYS A 1 188 ? 13.072 -9.646 16.501 1.00 73.88 188 LYS A N 1
ATOM 1590 C CA . LYS A 1 188 ? 11.866 -10.041 17.247 1.00 73.88 188 LYS A CA 1
ATOM 1591 C C . LYS A 1 188 ? 10.714 -10.309 16.268 1.00 73.88 188 LYS A C 1
ATOM 1593 O O . LYS A 1 188 ? 10.367 -9.363 15.553 1.00 73.88 188 LYS A O 1
ATOM 1598 N N . PRO A 1 189 ? 10.056 -11.487 16.313 1.00 69.69 189 PRO A N 1
ATOM 1599 C CA . PRO A 1 189 ? 8.891 -11.805 15.473 1.00 69.69 189 PRO A CA 1
ATOM 1600 C C . PRO A 1 189 ? 7.794 -10.730 15.533 1.00 69.69 189 PRO A C 1
ATOM 1602 O O . PRO A 1 189 ? 7.241 -10.336 14.510 1.00 69.69 189 PRO A O 1
ATOM 1605 N N . LYS A 1 190 ? 7.599 -10.117 16.713 1.00 72.81 190 LYS A N 1
ATOM 1606 C CA . LYS A 1 190 ? 6.685 -8.978 16.910 1.00 72.81 190 LYS A CA 1
ATOM 1607 C C . LYS A 1 190 ? 6.892 -7.853 15.902 1.00 72.81 190 LYS A C 1
ATOM 1609 O O . LYS A 1 190 ? 5.945 -7.329 15.327 1.00 72.81 190 LYS A O 1
ATOM 1614 N N . LYS A 1 191 ? 8.143 -7.405 15.793 1.00 77.81 191 LYS A N 1
ATOM 1615 C CA . LYS A 1 191 ? 8.507 -6.267 14.946 1.00 77.81 191 LYS A CA 1
ATOM 1616 C C . LYS A 1 191 ? 8.533 -6.682 13.480 1.00 77.81 191 LYS A C 1
ATOM 1618 O O . LYS A 1 191 ? 8.318 -5.845 12.620 1.00 77.81 191 LYS A O 1
ATOM 1623 N N . GLN A 1 192 ? 8.753 -7.969 13.218 1.00 85.56 192 GLN A N 1
ATOM 1624 C CA . GLN A 1 192 ? 8.810 -8.517 11.875 1.00 85.56 192 GLN A CA 1
ATOM 1625 C C . GLN A 1 192 ? 7.500 -8.303 11.118 1.00 85.56 192 GLN A C 1
ATOM 1627 O O . GLN A 1 192 ? 7.544 -7.687 10.063 1.00 85.56 192 GLN A O 1
ATOM 1632 N N . ILE A 1 193 ? 6.350 -8.727 11.658 1.00 87.06 193 ILE A N 1
ATOM 1633 C CA . ILE A 1 193 ? 5.077 -8.586 10.929 1.00 87.06 193 ILE A CA 1
ATOM 1634 C C . ILE A 1 193 ? 4.724 -7.118 10.663 1.00 87.06 193 ILE A C 1
ATOM 1636 O O . ILE A 1 193 ? 4.355 -6.780 9.545 1.00 87.06 193 ILE A O 1
ATOM 1640 N N . ILE A 1 194 ? 4.908 -6.231 11.649 1.00 85.25 194 ILE A N 1
ATOM 1641 C CA . ILE A 1 194 ? 4.630 -4.793 11.496 1.00 85.25 194 ILE A CA 1
ATOM 1642 C C . ILE A 1 194 ? 5.496 -4.203 10.377 1.00 85.25 194 ILE A C 1
ATOM 1644 O O . ILE A 1 194 ? 4.980 -3.547 9.478 1.00 85.25 194 ILE A O 1
ATOM 1648 N N . ASN A 1 195 ? 6.798 -4.481 10.398 1.00 86.94 195 ASN A N 1
ATOM 1649 C CA . ASN A 1 195 ? 7.724 -3.939 9.408 1.00 86.94 195 ASN A CA 1
ATOM 1650 C C . ASN A 1 195 ? 7.530 -4.570 8.024 1.00 86.94 195 ASN A C 1
ATOM 1652 O O . ASN A 1 195 ? 7.740 -3.917 7.013 1.00 86.94 195 ASN A O 1
ATOM 1656 N N . VAL A 1 196 ? 7.107 -5.833 7.952 1.00 91.31 196 VAL A N 1
ATOM 1657 C CA . VAL A 1 196 ? 6.772 -6.489 6.682 1.00 91.31 196 VAL A CA 1
ATOM 1658 C C . VAL A 1 196 ? 5.503 -5.898 6.075 1.00 91.31 196 VAL A C 1
ATOM 1660 O O . VAL A 1 196 ? 5.449 -5.693 4.867 1.00 91.31 196 VAL A O 1
ATOM 1663 N N . VAL A 1 197 ? 4.505 -5.577 6.898 1.00 90.81 197 VAL A N 1
ATOM 1664 C CA . VAL A 1 197 ? 3.294 -4.876 6.456 1.00 90.81 197 VAL A CA 1
ATOM 1665 C C . VAL A 1 197 ? 3.642 -3.496 5.894 1.00 90.81 197 VAL A C 1
ATOM 1667 O O . VAL A 1 197 ? 3.196 -3.189 4.791 1.00 90.81 197 VAL A O 1
ATOM 1670 N N . LYS A 1 198 ? 4.485 -2.719 6.593 1.00 89.50 198 LYS A N 1
ATOM 1671 C CA . LYS A 1 198 ? 5.019 -1.431 6.107 1.00 89.50 198 LYS A CA 1
ATOM 1672 C C . LYS A 1 198 ? 5.818 -1.579 4.817 1.00 89.50 198 LYS A C 1
ATOM 1674 O O . LYS A 1 198 ? 5.590 -0.885 3.834 1.00 89.50 198 LYS A O 1
ATOM 1679 N N . LEU A 1 199 ? 6.749 -2.530 4.782 1.00 91.56 199 LEU A N 1
ATOM 1680 C CA . LEU A 1 199 ? 7.540 -2.800 3.587 1.00 91.56 199 LEU A CA 1
ATOM 1681 C C . LEU A 1 199 ? 6.635 -3.136 2.399 1.00 91.56 199 LEU A C 1
ATOM 1683 O O . LEU A 1 199 ? 6.827 -2.588 1.320 1.00 91.56 199 LEU A O 1
ATOM 1687 N N . SER A 1 200 ? 5.642 -4.003 2.597 1.00 93.25 200 SER A N 1
ATOM 1688 C CA . SER A 1 200 ? 4.705 -4.388 1.543 1.00 93.25 200 SER A CA 1
ATOM 1689 C C . SER A 1 200 ? 3.903 -3.195 1.032 1.00 93.25 200 SER A C 1
ATOM 1691 O O . SER A 1 200 ? 3.693 -3.089 -0.172 1.00 93.25 200 SER A O 1
ATOM 1693 N N . SER A 1 201 ? 3.460 -2.296 1.911 1.00 91.62 201 SER A N 1
ATOM 1694 C CA . SER A 1 201 ? 2.701 -1.112 1.511 1.00 91.62 201 SER A CA 1
ATOM 1695 C C . SER A 1 201 ? 3.568 -0.066 0.805 1.00 91.62 201 SER A C 1
ATOM 1697 O O . SER A 1 201 ? 3.148 0.466 -0.222 1.00 91.62 201 SER A O 1
ATOM 1699 N N . ARG A 1 202 ? 4.811 0.152 1.256 1.00 91.38 202 ARG A N 1
ATOM 1700 C CA . ARG A 1 202 ? 5.784 1.026 0.572 1.00 91.38 202 ARG A CA 1
ATOM 1701 C C . ARG A 1 202 ? 6.206 0.473 -0.783 1.00 91.38 202 ARG A C 1
ATOM 1703 O O . ARG A 1 202 ? 6.265 1.229 -1.746 1.00 91.38 202 ARG A O 1
ATOM 1710 N N . LEU A 1 203 ? 6.446 -0.838 -0.881 1.00 92.56 203 LEU A N 1
ATOM 1711 C CA . LEU A 1 203 ? 6.690 -1.512 -2.160 1.00 92.56 203 LEU A CA 1
ATOM 1712 C C . LEU A 1 203 ? 5.512 -1.297 -3.103 1.00 92.56 203 LEU A C 1
ATOM 1714 O O . LEU A 1 203 ? 5.718 -0.929 -4.256 1.00 92.56 203 LEU A O 1
ATOM 1718 N N . HIS A 1 204 ? 4.290 -1.471 -2.596 1.00 91.06 204 HIS A N 1
ATOM 1719 C CA . HIS A 1 204 ? 3.087 -1.262 -3.386 1.00 91.06 204 HIS A CA 1
ATOM 1720 C C . HIS A 1 204 ? 2.945 0.186 -3.861 1.00 91.06 204 HIS A C 1
ATOM 1722 O O . HIS A 1 204 ? 2.621 0.416 -5.018 1.00 91.06 204 HIS A O 1
ATOM 1728 N N . SER A 1 205 ? 3.268 1.166 -3.017 1.00 90.62 205 SER A N 1
ATOM 1729 C CA . SER A 1 205 ? 3.292 2.571 -3.428 1.00 90.62 205 SER A CA 1
ATOM 1730 C C . SER A 1 205 ? 4.390 2.875 -4.454 1.00 90.62 205 SER A C 1
ATOM 1732 O O . SER A 1 205 ? 4.146 3.657 -5.368 1.00 90.62 205 SER A O 1
ATOM 1734 N N . ALA A 1 206 ? 5.588 2.301 -4.308 1.00 91.00 206 ALA A N 1
ATOM 1735 C CA . ALA A 1 206 ? 6.726 2.571 -5.191 1.00 91.00 206 ALA A CA 1
ATOM 1736 C C . ALA A 1 206 ? 6.558 1.943 -6.584 1.00 91.00 206 ALA A C 1
ATOM 1738 O O . ALA A 1 206 ? 6.994 2.511 -7.581 1.00 91.00 206 ALA A O 1
ATOM 1739 N N . PHE A 1 207 ? 5.907 0.782 -6.654 1.00 90.56 207 PHE A N 1
ATOM 1740 C CA . PHE A 1 207 ? 5.722 0.007 -7.881 1.00 90.56 207 PHE A CA 1
ATOM 1741 C C . PHE A 1 207 ? 4.242 -0.168 -8.236 1.00 90.56 207 PHE A C 1
ATOM 1743 O O . PHE A 1 207 ? 3.851 -1.195 -8.783 1.00 90.56 207 PHE A O 1
ATOM 1750 N N . ILE A 1 208 ? 3.406 0.827 -7.929 1.00 87.44 208 ILE A N 1
ATOM 1751 C CA . ILE A 1 208 ? 1.943 0.730 -8.052 1.00 87.44 208 ILE A CA 1
ATOM 1752 C C . ILE A 1 208 ? 1.466 0.293 -9.444 1.00 87.44 208 ILE A C 1
ATOM 1754 O O . ILE A 1 208 ? 0.507 -0.461 -9.573 1.00 87.44 208 ILE A O 1
ATOM 1758 N N . GLU A 1 209 ? 2.201 0.692 -10.479 1.00 84.75 209 GLU A N 1
ATOM 1759 C CA . GLU A 1 209 ? 1.950 0.352 -11.882 1.00 84.75 209 GLU A CA 1
ATOM 1760 C C . GLU A 1 209 ? 2.080 -1.155 -12.163 1.00 84.75 209 GLU A C 1
ATOM 1762 O O . GLU A 1 209 ? 1.408 -1.680 -13.044 1.00 84.75 209 GLU A O 1
ATOM 1767 N N . LEU A 1 210 ? 2.913 -1.871 -11.397 1.00 86.31 210 LEU A N 1
ATOM 1768 C CA . LEU A 1 210 ? 3.027 -3.332 -11.479 1.00 86.31 210 LEU A CA 1
ATOM 1769 C C . LEU A 1 210 ? 1.875 -4.052 -10.766 1.00 86.31 210 LEU A C 1
ATOM 1771 O O . LEU A 1 210 ? 1.614 -5.217 -11.056 1.00 86.31 210 LEU A O 1
ATOM 1775 N N . GLY A 1 211 ? 1.204 -3.387 -9.822 1.00 81.94 211 GLY A N 1
ATOM 1776 C CA . GLY A 1 211 ? 0.125 -3.979 -9.030 1.00 81.94 211 GLY A CA 1
ATOM 1777 C C . GLY A 1 211 ? -1.203 -4.104 -9.774 1.00 81.94 211 GLY A C 1
ATOM 1778 O O . GLY A 1 211 ? -2.049 -4.916 -9.388 1.00 81.94 211 GLY A O 1
ATOM 1779 N N . ASP A 1 212 ? -1.407 -3.331 -10.843 1.00 83.38 212 ASP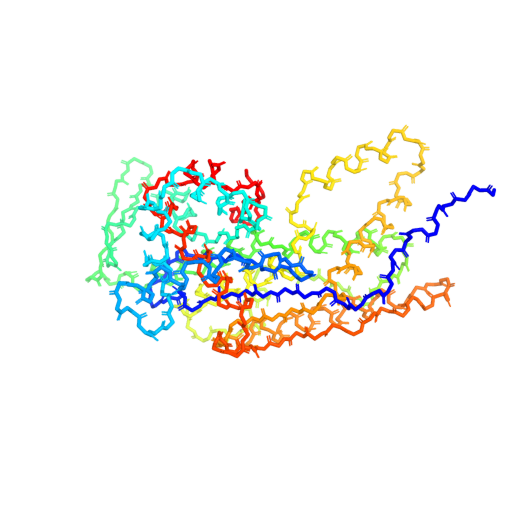 A N 1
ATOM 1780 C CA . ASP A 1 212 ? -2.644 -3.341 -11.630 1.00 83.38 212 ASP A CA 1
ATOM 1781 C C . ASP A 1 212 ? -2.635 -4.448 -12.695 1.00 83.38 212 ASP A C 1
ATOM 1783 O O . ASP A 1 212 ? -2.547 -4.209 -13.903 1.00 83.38 212 ASP A O 1
ATOM 1787 N N . ARG A 1 213 ? -2.715 -5.696 -12.220 1.00 78.94 213 ARG A N 1
ATOM 1788 C CA . ARG A 1 213 ? -2.667 -6.893 -13.070 1.00 78.94 213 ARG A CA 1
ATOM 1789 C C . ARG A 1 213 ? -3.736 -6.910 -14.157 1.00 78.94 213 ARG A C 1
ATOM 1791 O O . ARG A 1 213 ? -3.464 -7.431 -15.229 1.00 78.94 213 ARG A O 1
ATOM 1798 N N . ASP A 1 214 ? -4.914 -6.344 -13.914 1.00 77.75 214 ASP A N 1
ATOM 1799 C CA . ASP A 1 214 ? -5.988 -6.311 -14.913 1.00 77.75 214 ASP A CA 1
ATOM 1800 C C . ASP A 1 214 ? -5.632 -5.391 -16.081 1.00 77.75 214 ASP A C 1
ATOM 1802 O O . ASP A 1 214 ? -5.828 -5.759 -17.241 1.00 77.75 214 ASP A O 1
ATOM 1806 N N . SER A 1 215 ? -5.045 -4.227 -15.790 1.00 77.25 215 SER A N 1
ATOM 1807 C CA . SER A 1 215 ? -4.527 -3.323 -16.821 1.00 77.25 215 SER A CA 1
ATOM 1808 C C . SER A 1 215 ? -3.353 -3.948 -17.575 1.00 77.25 215 SER A C 1
ATOM 1810 O O . SER A 1 215 ? -3.294 -3.842 -18.799 1.00 77.25 215 SER A O 1
ATOM 1812 N N . ILE A 1 216 ? -2.463 -4.659 -16.872 1.00 81.06 216 ILE A N 1
ATOM 1813 C CA . ILE A 1 216 ? -1.375 -5.422 -17.498 1.00 81.06 216 ILE A CA 1
ATOM 1814 C C . ILE A 1 216 ? -1.947 -6.498 -18.426 1.00 81.06 216 ILE A C 1
ATOM 1816 O O . ILE A 1 216 ? -1.605 -6.521 -19.601 1.00 81.06 216 ILE A O 1
ATOM 1820 N N . ASN A 1 217 ? -2.855 -7.345 -17.942 1.00 79.94 217 ASN A N 1
ATOM 1821 C CA . ASN A 1 217 ? -3.467 -8.415 -18.730 1.00 79.94 217 ASN A CA 1
ATOM 1822 C C . ASN A 1 217 ? -4.224 -7.859 -19.943 1.00 79.94 217 ASN A C 1
ATOM 1824 O O . ASN A 1 217 ? -4.070 -8.371 -21.044 1.00 79.94 217 ASN A O 1
ATOM 1828 N N . SER A 1 218 ? -4.962 -6.759 -19.777 1.00 79.94 218 SER A N 1
ATOM 1829 C CA . SER A 1 218 ? -5.673 -6.104 -20.884 1.00 79.94 218 SER A CA 1
ATOM 1830 C C . SER A 1 218 ? -4.710 -5.558 -21.943 1.00 79.94 218 SER A C 1
ATOM 1832 O O . SER A 1 218 ? -4.948 -5.713 -23.142 1.00 79.94 218 SER A O 1
ATOM 1834 N N . ALA A 1 219 ? -3.598 -4.945 -21.520 1.00 77.44 219 ALA A N 1
ATOM 1835 C CA . ALA A 1 219 ? -2.544 -4.511 -22.435 1.00 77.44 219 ALA A CA 1
ATOM 1836 C C . ALA A 1 219 ? -1.912 -5.711 -23.159 1.00 77.44 219 ALA A C 1
ATOM 1838 O O . ALA A 1 219 ? -1.676 -5.656 -24.366 1.00 77.44 219 ALA A O 1
ATOM 1839 N N . MET A 1 220 ? -1.705 -6.817 -22.444 1.00 75.94 220 MET A N 1
ATOM 1840 C CA . MET A 1 220 ? -1.159 -8.059 -22.987 1.00 75.94 220 MET A CA 1
ATOM 1841 C C . MET A 1 220 ? -2.062 -8.721 -24.020 1.00 75.94 220 MET A C 1
ATOM 1843 O O . MET A 1 220 ? -1.579 -9.116 -25.085 1.00 75.94 220 MET A O 1
ATOM 1847 N N . ASP A 1 221 ? -3.362 -8.788 -23.754 1.00 77.62 221 ASP A N 1
ATOM 1848 C CA . ASP A 1 221 ? -4.347 -9.309 -24.697 1.00 77.62 221 ASP A CA 1
ATOM 1849 C C . ASP A 1 221 ? -4.356 -8.464 -25.977 1.00 77.62 221 ASP A C 1
ATOM 1851 O O . ASP A 1 221 ? -4.310 -9.009 -27.085 1.00 77.62 221 ASP A O 1
ATOM 1855 N N . GLY A 1 222 ? -4.289 -7.135 -25.833 1.00 71.50 222 GLY A N 1
ATOM 1856 C CA . GLY A 1 222 ? -4.142 -6.205 -26.951 1.00 71.50 222 GLY A CA 1
ATOM 1857 C C . GLY A 1 222 ? -2.893 -6.475 -27.795 1.00 71.50 222 GLY A C 1
ATOM 1858 O O . GLY A 1 222 ? -2.983 -6.518 -29.020 1.00 71.50 222 GLY A O 1
ATOM 1859 N N . LEU A 1 223 ? -1.741 -6.727 -27.165 1.00 70.50 223 LEU A N 1
ATOM 1860 C CA . LEU A 1 223 ? -0.490 -7.054 -27.863 1.00 70.50 223 LEU A CA 1
ATOM 1861 C C . LEU A 1 223 ? -0.549 -8.415 -28.576 1.00 70.50 223 LEU A C 1
ATOM 1863 O O . LEU A 1 223 ? -0.012 -8.556 -29.678 1.00 70.50 223 LEU A O 1
ATOM 1867 N N . SER A 1 224 ? -1.228 -9.404 -27.985 1.00 63.50 224 SER A N 1
ATOM 1868 C CA . SER A 1 224 ? -1.387 -10.743 -28.571 1.00 63.50 224 SER A CA 1
ATOM 1869 C C . SER A 1 224 ? -2.222 -10.735 -29.861 1.00 63.50 224 SER A C 1
ATOM 1871 O O . SER A 1 224 ? -1.935 -11.491 -30.795 1.00 63.50 224 SER A O 1
ATOM 1873 N N . TYR A 1 225 ? -3.199 -9.823 -29.961 1.00 62.25 225 TYR A N 1
ATOM 1874 C CA . TYR A 1 225 ? -4.063 -9.663 -31.134 1.00 62.25 225 TYR A CA 1
ATOM 1875 C C . TYR A 1 225 ? -3.280 -9.288 -32.406 1.00 62.25 225 TYR A C 1
ATOM 1877 O O . TYR A 1 225 ? -3.668 -9.668 -33.512 1.00 62.25 225 TYR A O 1
ATOM 1885 N N . PHE A 1 226 ? -2.135 -8.612 -32.270 1.00 59.97 226 PHE A N 1
ATOM 1886 C CA . PHE A 1 226 ? -1.325 -8.149 -33.403 1.00 59.97 226 PHE A CA 1
ATOM 1887 C C . PHE A 1 226 ? -0.356 -9.197 -33.988 1.00 59.97 226 PHE A C 1
ATOM 1889 O O . PHE A 1 226 ? 0.419 -8.852 -34.878 1.00 59.97 226 PHE A O 1
ATOM 1896 N N . LYS A 1 227 ? -0.393 -10.469 -33.546 1.00 53.16 227 LYS A N 1
ATOM 1897 C CA . LYS A 1 227 ? 0.459 -11.578 -34.052 1.00 53.16 227 LYS A CA 1
ATOM 1898 C C . LYS A 1 227 ? 1.956 -11.230 -34.176 1.00 53.16 227 LYS A C 1
ATOM 1900 O O . LYS A 1 227 ? 2.646 -11.727 -35.062 1.00 53.16 227 LYS A O 1
ATOM 1905 N N . MET A 1 228 ? 2.467 -10.374 -33.297 1.00 54.66 228 MET A N 1
ATOM 1906 C CA . MET A 1 228 ? 3.907 -10.159 -33.156 1.00 54.66 228 MET A CA 1
ATOM 1907 C C . MET A 1 228 ? 4.480 -11.333 -32.358 1.00 54.66 228 MET A C 1
ATOM 1909 O O . MET A 1 228 ? 3.843 -11.764 -31.398 1.00 54.66 228 MET A O 1
ATOM 1913 N N . ASP A 1 229 ? 5.656 -11.853 -32.725 1.00 55.28 229 ASP A N 1
ATOM 1914 C CA . ASP A 1 229 ? 6.333 -12.924 -31.979 1.00 55.28 229 ASP A CA 1
ATOM 1915 C C . ASP A 1 229 ? 6.357 -12.603 -30.471 1.00 55.28 229 ASP A C 1
ATOM 1917 O O . ASP A 1 229 ? 7.062 -11.701 -30.007 1.00 55.28 229 ASP A O 1
ATOM 1921 N N . LEU A 1 230 ? 5.547 -13.353 -29.717 1.00 54.34 230 LEU A N 1
ATOM 1922 C CA . LEU A 1 230 ? 4.900 -12.984 -28.447 1.00 54.34 230 LEU A CA 1
ATOM 1923 C C . LEU A 1 230 ? 5.802 -12.494 -27.303 1.00 54.34 230 LEU A C 1
ATOM 1925 O O . LEU A 1 230 ? 5.288 -11.942 -26.335 1.00 54.34 230 LEU A O 1
ATOM 1929 N N . LEU A 1 231 ? 7.125 -12.662 -27.379 1.00 52.56 231 LEU A N 1
ATOM 1930 C CA . LEU A 1 231 ? 8.016 -12.249 -26.288 1.00 52.56 231 LEU A CA 1
ATOM 1931 C C . LEU A 1 231 ? 8.720 -10.899 -26.531 1.00 52.56 231 LEU A C 1
ATOM 1933 O O . LEU A 1 231 ? 9.274 -10.365 -25.580 1.00 52.56 231 LEU A O 1
ATOM 1937 N N . PHE A 1 232 ? 8.697 -10.326 -27.745 1.00 56.19 232 PHE A N 1
ATOM 1938 C CA . PHE A 1 232 ? 9.279 -8.990 -27.990 1.00 56.19 232 PHE A CA 1
ATOM 1939 C C . PHE A 1 232 ? 8.415 -7.859 -27.393 1.00 56.19 232 PHE A C 1
ATOM 1941 O O . PHE A 1 232 ? 8.960 -7.002 -26.703 1.00 56.19 232 PHE A O 1
ATOM 1948 N N . PRO A 1 233 ? 7.073 -7.860 -27.546 1.00 68.19 233 PRO A N 1
ATOM 1949 C CA . PRO A 1 233 ? 6.231 -6.819 -26.951 1.00 68.19 233 PRO A CA 1
ATOM 1950 C C . PRO A 1 233 ? 6.209 -6.871 -25.417 1.00 68.19 233 PRO A C 1
ATOM 1952 O O . PRO A 1 233 ? 6.156 -5.833 -24.762 1.00 68.19 233 PRO A O 1
ATOM 1955 N N . LEU A 1 234 ? 6.292 -8.076 -24.840 1.00 75.19 234 LEU A N 1
ATOM 1956 C CA . LEU A 1 234 ? 6.174 -8.294 -23.398 1.00 75.19 234 LEU A CA 1
ATOM 1957 C C . LEU A 1 234 ? 7.375 -7.772 -22.607 1.00 75.19 234 LEU A C 1
ATOM 1959 O O . LEU A 1 234 ? 7.215 -7.113 -21.579 1.00 75.19 234 LEU A O 1
ATOM 1963 N N . SER A 1 235 ? 8.587 -8.058 -23.083 1.00 78.62 235 SER A N 1
ATOM 1964 C CA . SER A 1 235 ? 9.812 -7.608 -22.426 1.00 78.62 235 SER A CA 1
ATOM 1965 C C . SER A 1 235 ? 9.953 -6.083 -22.491 1.00 78.62 235 SER A C 1
ATOM 1967 O O . SER A 1 235 ? 10.359 -5.474 -21.504 1.00 78.62 235 SER A O 1
ATOM 1969 N N . HIS A 1 236 ? 9.547 -5.455 -23.603 1.00 80.06 236 HIS A N 1
ATOM 1970 C CA . HIS A 1 236 ? 9.474 -3.996 -23.728 1.00 80.06 236 HIS A CA 1
ATOM 1971 C C . HIS A 1 236 ? 8.421 -3.385 -22.794 1.00 80.06 236 HIS A C 1
ATOM 1973 O O . HIS A 1 236 ? 8.735 -2.453 -22.059 1.00 80.06 236 HIS A O 1
ATOM 1979 N N . PHE A 1 237 ? 7.214 -3.954 -22.744 1.00 83.38 237 PHE A N 1
ATOM 1980 C CA . PHE A 1 237 ? 6.152 -3.483 -21.854 1.00 83.38 237 PHE A CA 1
ATOM 1981 C C . PHE A 1 237 ? 6.578 -3.499 -20.376 1.00 83.38 237 PHE A C 1
ATOM 1983 O O . PHE A 1 237 ? 6.469 -2.484 -19.686 1.00 83.38 237 PHE A O 1
ATOM 1990 N N . TYR A 1 238 ? 7.131 -4.619 -19.890 1.00 86.25 238 TYR A N 1
ATOM 1991 C CA . TYR A 1 238 ? 7.636 -4.689 -18.515 1.00 86.25 238 TYR A CA 1
ATOM 1992 C C . TYR A 1 238 ? 8.820 -3.754 -18.278 1.00 86.25 238 TYR A C 1
ATOM 1994 O O . TYR A 1 238 ? 8.902 -3.142 -17.214 1.00 86.25 238 TYR A O 1
ATOM 2002 N N . ARG A 1 239 ? 9.727 -3.614 -19.252 1.00 85.19 239 ARG A N 1
ATOM 2003 C CA . ARG A 1 239 ? 10.840 -2.663 -19.165 1.00 85.19 239 ARG A CA 1
ATOM 2004 C C . ARG A 1 239 ? 10.326 -1.241 -18.964 1.00 85.19 239 ARG A C 1
ATOM 2006 O O . ARG A 1 239 ? 10.797 -0.566 -18.053 1.00 85.19 239 ARG A O 1
ATOM 2013 N N . ASP A 1 240 ? 9.351 -0.809 -19.753 1.00 84.06 240 ASP A N 1
ATOM 2014 C CA . ASP A 1 240 ? 8.820 0.553 -19.686 1.00 84.06 240 ASP A CA 1
ATOM 2015 C C . ASP A 1 240 ? 8.037 0.794 -18.384 1.00 84.06 240 ASP A C 1
ATOM 2017 O O . ASP A 1 240 ? 8.199 1.843 -17.756 1.00 84.06 240 ASP A O 1
ATOM 2021 N N . LEU A 1 241 ? 7.280 -0.201 -17.900 1.00 87.25 241 LEU A N 1
ATOM 2022 C CA . LEU A 1 241 ? 6.648 -0.155 -16.574 1.00 87.25 241 LEU A CA 1
ATOM 2023 C C . LEU A 1 241 ? 7.670 -0.027 -15.436 1.00 87.25 241 LEU A C 1
ATOM 2025 O O . LEU A 1 241 ? 7.466 0.756 -14.500 1.00 87.25 241 LEU A O 1
ATOM 2029 N N . LEU A 1 242 ? 8.773 -0.781 -15.502 1.00 88.50 242 LEU A N 1
ATOM 2030 C CA . LEU A 1 242 ? 9.835 -0.692 -14.502 1.00 88.50 242 LEU A CA 1
ATOM 2031 C C . LEU A 1 242 ? 10.540 0.656 -14.562 1.00 88.50 242 LEU A C 1
ATOM 2033 O O . LEU A 1 242 ? 10.709 1.260 -13.509 1.00 88.50 242 LEU A O 1
ATOM 2037 N N . ILE A 1 243 ? 10.886 1.156 -15.754 1.00 87.25 243 ILE A N 1
ATOM 2038 C CA . ILE A 1 243 ? 11.474 2.494 -15.928 1.00 87.25 243 ILE A CA 1
ATOM 2039 C C . ILE A 1 243 ? 10.551 3.551 -15.313 1.00 87.25 243 ILE A C 1
ATOM 2041 O O . ILE A 1 243 ? 10.995 4.326 -14.469 1.00 87.25 243 ILE A O 1
ATOM 2045 N N . LYS A 1 244 ? 9.254 3.527 -15.644 1.00 86.19 244 LYS A N 1
ATOM 2046 C CA . LYS A 1 244 ? 8.256 4.446 -15.075 1.00 86.19 244 LYS A CA 1
ATOM 2047 C C . LYS A 1 244 ? 8.239 4.404 -13.544 1.00 86.19 244 LYS A C 1
ATOM 2049 O O . LYS A 1 244 ? 8.196 5.454 -12.907 1.00 86.19 244 LYS A O 1
ATOM 2054 N N . SER A 1 245 ? 8.301 3.208 -12.959 1.00 88.62 245 SER A N 1
ATOM 2055 C CA . SER A 1 245 ? 8.281 3.025 -11.502 1.00 88.62 245 SER A CA 1
ATOM 2056 C C . SER A 1 245 ? 9.568 3.529 -10.837 1.00 88.62 245 SER A C 1
ATOM 2058 O O . SER A 1 245 ? 9.513 4.270 -9.861 1.00 88.62 245 SER A O 1
ATOM 2060 N N . ILE A 1 246 ? 10.741 3.178 -11.375 1.00 88.75 246 ILE A N 1
ATOM 2061 C CA . ILE A 1 246 ? 12.040 3.512 -10.763 1.00 88.75 246 ILE A CA 1
ATOM 2062 C C . ILE A 1 246 ? 12.508 4.944 -11.030 1.00 88.75 246 ILE A C 1
ATOM 2064 O O . ILE A 1 246 ? 13.456 5.394 -10.394 1.00 88.75 246 ILE A O 1
ATOM 2068 N N . SER A 1 247 ? 11.893 5.648 -11.981 1.00 86.69 247 SER A N 1
ATOM 2069 C CA . SER A 1 247 ? 12.151 7.068 -12.253 1.00 86.69 247 SER A CA 1
ATOM 2070 C C . SER A 1 247 ? 11.274 8.009 -11.424 1.00 86.69 247 SER A C 1
ATOM 2072 O O . SER A 1 247 ? 11.407 9.226 -11.534 1.00 86.69 247 SER A O 1
ATOM 2074 N N . ARG A 1 248 ? 10.375 7.464 -10.598 1.00 87.94 248 ARG A N 1
ATOM 2075 C CA . ARG A 1 248 ? 9.449 8.228 -9.765 1.00 87.94 248 ARG A CA 1
ATOM 2076 C C . ARG A 1 248 ? 10.075 8.593 -8.419 1.00 87.94 248 ARG A C 1
ATOM 2078 O O . ARG A 1 248 ? 10.527 7.714 -7.688 1.00 87.94 248 ARG A O 1
ATOM 2085 N N . ASN A 1 249 ? 10.001 9.865 -8.040 1.00 88.25 249 ASN A N 1
ATOM 2086 C CA . ASN A 1 249 ? 10.321 10.287 -6.680 1.00 88.25 249 ASN A CA 1
ATOM 2087 C C . ASN A 1 249 ? 9.294 9.697 -5.702 1.00 88.25 249 ASN A C 1
ATOM 2089 O O . ASN A 1 249 ? 8.087 9.861 -5.883 1.00 88.25 249 ASN A O 1
ATOM 2093 N N . CYS A 1 250 ? 9.759 9.012 -4.664 1.00 88.94 250 CYS A N 1
ATOM 2094 C CA . CYS A 1 250 ? 8.922 8.367 -3.661 1.00 88.94 250 CYS A CA 1
ATOM 2095 C C . CYS A 1 250 ? 9.244 8.921 -2.275 1.00 88.94 250 CYS A C 1
ATOM 2097 O O . CYS A 1 250 ? 10.359 8.777 -1.775 1.00 88.94 250 CYS A O 1
ATOM 2099 N N . TYR A 1 251 ? 8.245 9.509 -1.639 1.00 89.62 251 TYR A N 1
ATOM 2100 C CA . TYR A 1 251 ? 8.332 10.076 -0.307 1.00 89.62 251 TYR A CA 1
ATOM 2101 C C . TYR A 1 251 ? 7.464 9.261 0.644 1.00 89.62 251 TYR A C 1
ATOM 2103 O O . TYR A 1 251 ? 6.285 9.010 0.377 1.00 89.62 251 TYR A O 1
ATOM 2111 N N . PHE A 1 252 ? 8.061 8.836 1.749 1.00 88.50 252 PHE A N 1
ATOM 2112 C CA . PHE A 1 252 ? 7.408 8.030 2.774 1.00 88.50 252 PHE A CA 1
ATOM 2113 C C . PHE A 1 252 ? 7.418 8.763 4.111 1.00 88.50 252 PHE A C 1
ATOM 2115 O O . PHE A 1 252 ? 8.316 9.563 4.369 1.00 88.50 252 PHE A O 1
ATOM 2122 N N . ASP A 1 253 ? 6.450 8.462 4.970 1.00 80.75 253 ASP A N 1
ATOM 2123 C CA . ASP A 1 253 ? 6.487 8.922 6.359 1.00 80.75 253 ASP A CA 1
ATOM 2124 C C . ASP A 1 253 ? 7.668 8.309 7.139 1.00 80.75 253 ASP A C 1
ATOM 2126 O O . ASP A 1 253 ? 8.129 7.185 6.865 1.00 80.75 253 ASP A O 1
ATOM 2130 N N . GLU A 1 254 ? 8.155 9.073 8.117 1.00 77.44 254 GLU A N 1
ATOM 2131 C CA . GLU A 1 254 ? 9.295 8.717 8.955 1.00 77.44 254 GLU A CA 1
ATOM 2132 C C . GLU A 1 254 ? 9.023 7.455 9.795 1.00 77.44 254 GLU A C 1
ATOM 2134 O O . GLU A 1 254 ? 7.928 7.204 10.301 1.00 77.44 254 GLU A O 1
ATOM 2139 N N . GLY A 1 255 ? 10.070 6.659 10.028 1.00 75.75 255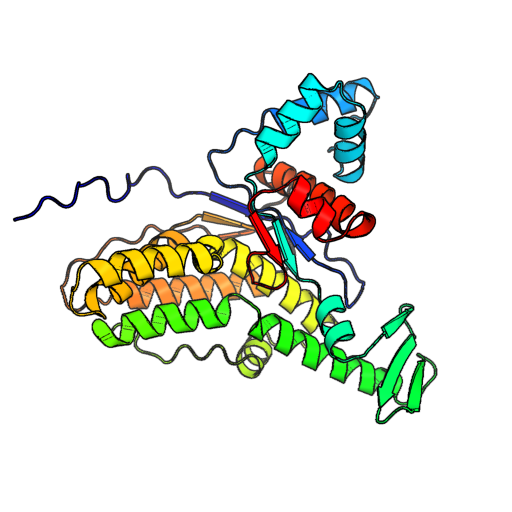 GLY A N 1
ATOM 2140 C CA . GLY A 1 255 ? 10.071 5.665 11.109 1.00 75.75 255 GLY A CA 1
ATOM 2141 C C . GLY A 1 255 ? 10.174 4.204 10.679 1.00 75.75 255 GLY A C 1
ATOM 2142 O O . GLY A 1 255 ? 9.933 3.313 11.503 1.00 75.75 255 GLY A O 1
ATOM 2143 N N . ASP A 1 256 ? 10.563 3.928 9.430 1.00 79.19 256 ASP A N 1
ATOM 2144 C CA . ASP A 1 256 ? 11.052 2.601 9.021 1.00 79.19 256 ASP A CA 1
ATOM 2145 C C . ASP A 1 256 ? 12.147 2.708 7.946 1.00 79.19 256 ASP A C 1
ATOM 2147 O O . ASP A 1 256 ? 11.997 2.297 6.795 1.00 79.19 256 ASP A O 1
ATOM 2151 N N . THR A 1 257 ? 13.295 3.260 8.341 1.00 84.81 257 THR A N 1
ATOM 2152 C CA . THR A 1 257 ? 14.459 3.459 7.464 1.00 84.81 257 THR A CA 1
ATOM 2153 C C . THR A 1 257 ? 14.908 2.165 6.771 1.00 84.81 257 THR A C 1
ATOM 2155 O O . THR A 1 257 ? 15.319 2.193 5.614 1.00 84.81 257 THR A O 1
ATOM 2158 N N . LYS A 1 258 ? 14.759 1.002 7.424 1.00 87.19 258 LYS A N 1
ATOM 2159 C CA . LYS A 1 258 ? 15.150 -0.298 6.851 1.00 87.19 258 LYS A CA 1
ATOM 2160 C C . LYS A 1 258 ? 14.340 -0.663 5.611 1.00 87.19 258 LYS A C 1
ATOM 2162 O O . LYS A 1 258 ? 14.902 -1.188 4.651 1.00 87.19 258 LYS A O 1
ATOM 2167 N N . SER A 1 259 ? 13.028 -0.427 5.627 1.00 87.88 259 SER A N 1
ATOM 2168 C CA . SER A 1 259 ? 12.189 -0.719 4.463 1.00 87.88 259 SER A CA 1
ATOM 2169 C C . SER A 1 259 ? 12.540 0.202 3.289 1.00 87.88 259 SER A C 1
ATOM 2171 O O . SER A 1 259 ? 12.523 -0.231 2.140 1.00 87.88 259 SER A O 1
ATOM 2173 N N . ILE A 1 260 ? 12.912 1.453 3.571 1.00 88.88 260 ILE A N 1
ATOM 2174 C CA . ILE A 1 260 ? 13.313 2.435 2.556 1.00 88.88 260 ILE A CA 1
ATOM 2175 C C . ILE A 1 260 ? 14.670 2.087 1.962 1.00 88.88 260 ILE A C 1
ATOM 2177 O O . ILE A 1 260 ? 14.817 2.095 0.744 1.00 88.88 260 ILE A O 1
ATOM 2181 N N . GLU A 1 261 ? 15.651 1.731 2.790 1.00 90.50 261 GLU A N 1
ATOM 2182 C CA . GLU A 1 261 ? 16.950 1.239 2.323 1.00 90.50 261 GLU A CA 1
ATOM 2183 C C . GLU A 1 261 ? 16.797 -0.005 1.446 1.00 90.50 261 GLU A C 1
ATOM 2185 O O . GLU A 1 261 ? 17.445 -0.108 0.402 1.00 90.50 261 GLU A O 1
ATOM 2190 N N . PHE A 1 262 ? 15.896 -0.918 1.820 1.00 90.69 262 PHE A N 1
ATOM 2191 C CA . PHE A 1 262 ? 15.567 -2.079 1.002 1.00 90.69 262 PHE A CA 1
ATOM 2192 C C . PHE A 1 262 ? 15.002 -1.669 -0.369 1.00 90.69 262 PHE A C 1
ATOM 2194 O O . PHE A 1 262 ? 15.491 -2.146 -1.393 1.00 90.69 262 PHE A O 1
ATOM 2201 N N . ILE A 1 263 ? 14.025 -0.754 -0.408 1.00 91.50 263 ILE A N 1
ATOM 2202 C CA . ILE A 1 263 ? 13.417 -0.261 -1.657 1.00 91.50 263 ILE A CA 1
ATOM 2203 C C . ILE A 1 263 ? 14.436 0.502 -2.514 1.00 91.50 263 ILE A C 1
ATOM 2205 O O . ILE A 1 263 ? 14.516 0.257 -3.716 1.00 91.50 263 ILE A O 1
ATOM 2209 N N . ARG A 1 264 ? 15.275 1.358 -1.916 1.00 91.25 264 ARG A N 1
ATOM 2210 C CA . ARG A 1 264 ? 16.397 2.031 -2.599 1.00 91.25 264 ARG A CA 1
ATOM 2211 C C . ARG A 1 264 ? 17.350 1.019 -3.223 1.00 91.25 264 ARG A C 1
ATOM 2213 O O . ARG A 1 264 ? 17.696 1.133 -4.396 1.00 91.25 264 ARG A O 1
ATOM 2220 N N . GLY A 1 265 ? 17.753 0.006 -2.456 1.00 89.94 265 GLY A N 1
ATOM 2221 C CA . GLY A 1 265 ? 18.619 -1.067 -2.938 1.00 89.94 265 GLY A CA 1
ATOM 2222 C C . GLY A 1 265 ? 17.993 -1.839 -4.100 1.00 89.94 265 GLY A C 1
ATOM 2223 O O . GLY A 1 265 ? 18.683 -2.162 -5.065 1.00 89.94 265 GLY A O 1
ATOM 2224 N N . LEU A 1 266 ? 16.686 -2.095 -4.035 1.00 89.31 266 LEU A N 1
ATOM 2225 C CA . LEU A 1 266 ? 15.924 -2.754 -5.091 1.00 89.31 266 LEU A CA 1
ATOM 2226 C C . LEU A 1 266 ? 15.866 -1.908 -6.368 1.00 89.31 266 LEU A C 1
ATOM 2228 O O . LEU A 1 266 ? 16.218 -2.403 -7.436 1.00 89.31 266 LEU A O 1
ATOM 2232 N N . ILE A 1 267 ? 15.508 -0.628 -6.249 1.00 89.44 267 ILE A N 1
ATOM 2233 C CA . ILE A 1 267 ? 15.458 0.324 -7.365 1.00 89.44 267 ILE A CA 1
ATOM 2234 C C . ILE A 1 267 ? 16.832 0.467 -8.026 1.00 89.44 267 ILE A C 1
ATOM 2236 O O . ILE A 1 267 ? 16.928 0.378 -9.247 1.00 89.44 267 ILE A O 1
ATOM 2240 N N . ASN A 1 268 ? 17.906 0.589 -7.243 1.00 87.38 268 ASN A N 1
ATOM 2241 C CA . ASN A 1 268 ? 19.267 0.692 -7.776 1.00 87.38 268 ASN A CA 1
ATOM 2242 C C . ASN A 1 268 ? 19.707 -0.573 -8.520 1.00 87.38 268 ASN A C 1
ATOM 2244 O O . ASN A 1 268 ? 20.329 -0.476 -9.580 1.00 87.38 268 ASN A O 1
ATOM 2248 N N . LYS A 1 269 ? 19.369 -1.760 -8.003 1.00 86.00 269 LYS A N 1
ATOM 2249 C CA . LYS A 1 269 ? 19.628 -3.027 -8.702 1.00 86.00 269 LYS A CA 1
ATOM 2250 C C . LYS A 1 269 ? 18.857 -3.096 -10.019 1.00 86.00 269 LYS A C 1
ATOM 2252 O O . LYS A 1 269 ? 19.457 -3.403 -11.050 1.00 86.00 269 LYS A O 1
ATOM 2257 N N . VAL A 1 270 ? 17.566 -2.745 -9.999 1.00 86.62 270 VAL A N 1
ATOM 2258 C CA . VAL A 1 270 ? 16.726 -2.746 -11.204 1.00 86.62 270 VAL A CA 1
ATOM 2259 C C . VAL A 1 270 ? 17.277 -1.760 -12.237 1.00 86.62 270 VAL A C 1
ATOM 2261 O O . VAL A 1 270 ? 17.510 -2.131 -13.384 1.00 86.62 270 VAL A O 1
ATOM 2264 N N . LYS A 1 271 ? 17.583 -0.529 -11.816 1.00 86.19 271 LYS A N 1
ATOM 2265 C CA . LYS A 1 271 ? 18.207 0.501 -12.654 1.00 86.19 271 LYS A CA 1
ATOM 2266 C C . LYS A 1 271 ? 19.509 0.004 -13.279 1.00 86.19 271 LYS A C 1
ATOM 2268 O O . LYS A 1 271 ? 19.674 0.124 -14.484 1.00 86.19 271 LYS A O 1
ATOM 2273 N N . THR A 1 272 ? 20.397 -0.595 -12.482 1.00 81.62 272 THR A N 1
ATOM 2274 C CA . THR A 1 272 ? 21.687 -1.120 -12.961 1.00 81.62 272 THR A CA 1
ATOM 2275 C C . THR A 1 272 ? 21.499 -2.195 -14.025 1.00 81.62 272 THR A C 1
ATOM 2277 O O . THR A 1 272 ? 22.180 -2.168 -15.043 1.00 81.62 272 THR A O 1
ATOM 2280 N N . GLY A 1 273 ? 20.573 -3.136 -13.835 1.00 80.62 273 GLY A N 1
ATOM 2281 C CA . GLY A 1 273 ? 20.356 -4.159 -14.854 1.00 80.62 273 GLY A CA 1
ATOM 2282 C C . GLY A 1 273 ? 19.699 -3.622 -16.123 1.00 80.62 273 GLY A C 1
ATOM 2283 O O . GLY A 1 273 ? 20.104 -4.018 -17.207 1.00 80.62 273 GLY A O 1
ATOM 2284 N N . LEU A 1 274 ? 18.771 -2.665 -16.014 1.00 80.94 274 LEU A N 1
ATOM 2285 C CA . LEU A 1 274 ? 18.138 -2.037 -17.180 1.00 80.94 274 LEU A CA 1
ATOM 2286 C C . LEU A 1 274 ? 19.079 -1.125 -17.980 1.00 80.94 274 LEU A C 1
ATOM 2288 O O . LEU A 1 274 ? 18.831 -0.897 -19.162 1.00 80.94 274 LEU A O 1
ATOM 2292 N N . THR A 1 275 ? 20.143 -0.595 -17.370 1.00 75.62 275 THR A N 1
ATOM 2293 C CA . THR A 1 275 ? 21.145 0.213 -18.085 1.00 75.62 275 THR A CA 1
ATOM 2294 C C . THR A 1 275 ? 22.167 -0.624 -18.857 1.00 75.62 275 THR A C 1
ATOM 2296 O O . THR A 1 275 ? 22.846 -0.070 -19.717 1.00 75.62 275 THR A O 1
ATOM 2299 N N . HIS A 1 276 ? 22.270 -1.931 -18.596 1.00 64.94 276 HIS A N 1
ATOM 2300 C CA . HIS A 1 276 ? 23.213 -2.849 -19.255 1.00 64.94 276 HIS A CA 1
ATOM 2301 C C . HIS A 1 276 ? 22.606 -3.524 -20.504 1.00 64.94 276 HIS A C 1
ATOM 2303 O O . HIS A 1 276 ? 22.767 -4.722 -20.704 1.00 64.94 276 HIS A O 1
ATOM 2309 N N . ASP A 1 277 ? 21.882 -2.774 -21.340 1.00 58.62 277 ASP A N 1
ATOM 2310 C CA . ASP A 1 277 ? 21.294 -3.292 -22.586 1.00 58.62 277 ASP A CA 1
ATOM 2311 C C . ASP A 1 277 ? 22.363 -3.476 -23.688 1.00 58.62 277 ASP A C 1
ATOM 2313 O O . ASP A 1 277 ? 23.164 -2.577 -23.965 1.00 58.62 277 ASP A O 1
ATOM 2317 N N . ILE A 1 278 ? 22.337 -4.639 -24.346 1.00 51.94 278 ILE A N 1
ATOM 2318 C CA . ILE A 1 278 ? 23.260 -5.107 -25.396 1.00 51.94 278 ILE A CA 1
ATOM 2319 C C . ILE A 1 278 ? 23.250 -4.179 -26.632 1.00 51.94 278 ILE A C 1
ATOM 2321 O O . ILE A 1 278 ? 24.217 -4.142 -27.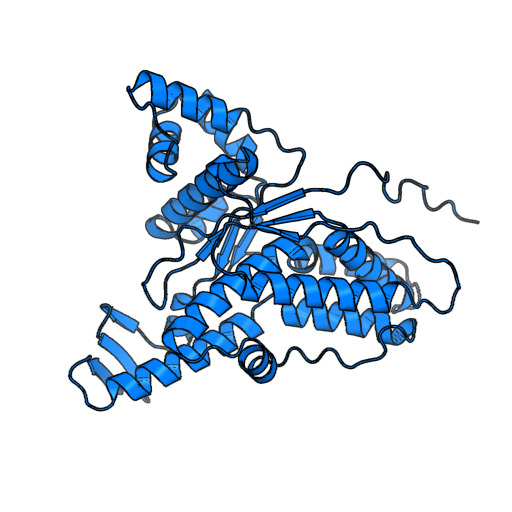391 1.00 51.94 278 ILE A O 1
ATOM 2325 N N . PHE A 1 279 ? 22.195 -3.380 -26.833 1.00 48.22 279 PHE A N 1
ATOM 2326 C CA . PHE A 1 279 ? 22.061 -2.489 -27.998 1.00 48.22 279 PHE A CA 1
ATOM 2327 C C . PHE A 1 279 ? 22.602 -1.058 -27.811 1.00 48.22 279 PHE A C 1
ATOM 2329 O O . PHE A 1 279 ? 22.400 -0.209 -28.682 1.00 48.22 279 PHE A O 1
ATOM 2336 N N . GLY A 1 280 ? 23.309 -0.757 -26.715 1.00 46.09 280 GLY A N 1
ATOM 2337 C CA . GLY A 1 280 ? 24.161 0.441 -26.615 1.00 46.09 280 GLY A CA 1
ATOM 2338 C C . GLY A 1 280 ? 23.444 1.800 -26.582 1.00 46.09 280 GLY A C 1
ATOM 2339 O O . GLY A 1 280 ? 24.102 2.840 -26.536 1.00 46.09 280 GLY A O 1
ATOM 2340 N N . LYS A 1 281 ? 22.107 1.837 -26.556 1.00 50.00 281 LYS A N 1
ATOM 2341 C CA . LYS A 1 281 ? 21.356 3.054 -26.229 1.00 50.00 281 LYS A CA 1
ATOM 2342 C C . LYS A 1 281 ? 21.128 3.094 -24.727 1.00 50.00 281 LYS A C 1
ATOM 2344 O O . LYS A 1 281 ? 20.114 2.604 -24.233 1.00 50.00 281 LYS A O 1
ATOM 2349 N N . TYR A 1 282 ? 22.067 3.715 -24.015 1.00 52.69 282 TYR A N 1
ATOM 2350 C CA . TYR A 1 282 ? 21.861 4.161 -22.641 1.00 52.69 282 TYR A CA 1
ATOM 2351 C C . TYR A 1 282 ? 20.609 5.041 -22.603 1.00 52.69 282 TYR A C 1
ATOM 2353 O O . TYR A 1 282 ? 20.655 6.234 -22.895 1.00 52.69 282 TYR A O 1
ATOM 2361 N N . SER A 1 283 ? 19.463 4.448 -22.282 1.00 57.16 283 SER A N 1
ATOM 2362 C CA . SER A 1 283 ? 18.312 5.235 -21.867 1.00 57.16 283 SER A CA 1
ATOM 2363 C C . SER A 1 283 ? 18.728 5.803 -20.519 1.00 57.16 283 SER A C 1
ATOM 2365 O O . SER A 1 283 ? 18.889 5.043 -19.565 1.00 57.16 283 SER A O 1
ATOM 2367 N N . ALA A 1 284 ? 19.034 7.099 -20.453 1.00 69.19 284 ALA A N 1
ATOM 2368 C CA . ALA A 1 284 ? 19.332 7.747 -19.187 1.00 69.19 284 ALA A CA 1
ATOM 2369 C C . ALA A 1 284 ? 18.075 7.636 -18.320 1.00 69.19 284 ALA A C 1
ATOM 2371 O O . ALA A 1 284 ? 17.118 8.371 -18.524 1.00 69.19 284 ALA A O 1
ATOM 2372 N N . ILE A 1 285 ? 18.050 6.658 -17.413 1.00 77.06 285 ILE A N 1
ATOM 2373 C CA . ILE A 1 285 ? 16.958 6.484 -16.458 1.00 77.06 285 ILE A CA 1
ATOM 2374 C C . ILE A 1 285 ? 17.127 7.602 -15.424 1.00 77.06 285 ILE A C 1
ATOM 2376 O O . ILE A 1 285 ? 18.155 7.597 -14.725 1.00 77.06 285 ILE A O 1
ATOM 2380 N N . PRO A 1 286 ? 16.171 8.547 -15.315 1.00 79.00 286 PRO A N 1
ATOM 2381 C CA . PRO A 1 286 ? 16.240 9.631 -14.343 1.00 79.00 286 PRO A CA 1
ATOM 2382 C C . PRO A 1 286 ? 16.567 9.128 -12.935 1.00 79.00 286 PRO A C 1
ATOM 2384 O O . PRO A 1 286 ? 16.227 8.004 -12.548 1.00 79.00 286 PRO A O 1
ATOM 2387 N N . GLU A 1 287 ? 17.284 9.937 -12.163 1.00 79.69 287 GLU A N 1
ATOM 2388 C CA . GLU A 1 287 ? 17.446 9.662 -10.739 1.00 79.69 287 GLU A CA 1
ATOM 2389 C C . GLU A 1 287 ? 16.137 9.944 -10.009 1.00 79.69 287 GLU A C 1
ATOM 2391 O O . GLU A 1 287 ? 15.609 11.052 -10.067 1.00 79.69 287 GLU A O 1
ATOM 2396 N N . ALA A 1 288 ? 15.632 8.923 -9.323 1.00 84.12 288 ALA A N 1
ATOM 2397 C CA . ALA A 1 288 ? 14.523 9.051 -8.401 1.00 84.12 288 ALA A CA 1
ATOM 2398 C C . ALA A 1 288 ? 15.044 9.308 -6.988 1.00 84.12 288 ALA A C 1
ATOM 2400 O O . ALA A 1 288 ? 15.918 8.591 -6.489 1.00 84.12 288 ALA A O 1
ATOM 2401 N N . LYS A 1 289 ? 14.451 10.291 -6.317 1.00 87.81 289 LYS A N 1
ATOM 2402 C CA . LYS A 1 289 ? 14.607 10.483 -4.877 1.00 87.81 289 LYS A CA 1
ATOM 2403 C C . LYS A 1 289 ? 13.679 9.530 -4.147 1.00 87.81 289 LYS A C 1
ATOM 2405 O O . LYS A 1 289 ? 12.488 9.485 -4.427 1.00 87.81 289 LYS A O 1
ATOM 2410 N N . ILE A 1 290 ? 14.221 8.772 -3.205 1.00 88.56 290 ILE A N 1
ATOM 2411 C CA . ILE A 1 290 ? 13.434 7.926 -2.310 1.00 88.56 290 ILE A CA 1
ATOM 2412 C C . ILE A 1 290 ? 13.773 8.399 -0.910 1.00 88.56 290 ILE A C 1
ATOM 2414 O O . ILE A 1 290 ? 14.899 8.160 -0.483 1.00 88.56 290 ILE A O 1
ATOM 2418 N N . GLU A 1 291 ? 12.887 9.108 -0.221 1.00 88.12 291 GLU A N 1
ATOM 2419 C CA . GLU A 1 291 ? 13.218 9.848 1.008 1.00 88.12 291 GLU A CA 1
ATOM 2420 C C . GLU A 1 291 ? 12.117 9.729 2.071 1.00 88.12 291 GLU A C 1
ATOM 2422 O O . GLU A 1 291 ? 10.971 9.401 1.763 1.00 88.12 291 GLU A O 1
ATOM 2427 N N . GLU A 1 292 ? 12.493 9.956 3.332 1.00 86.75 292 GLU A N 1
ATOM 2428 C CA . GLU A 1 292 ? 11.535 10.170 4.421 1.00 86.75 292 GLU A CA 1
ATOM 2429 C C . GLU A 1 292 ? 11.206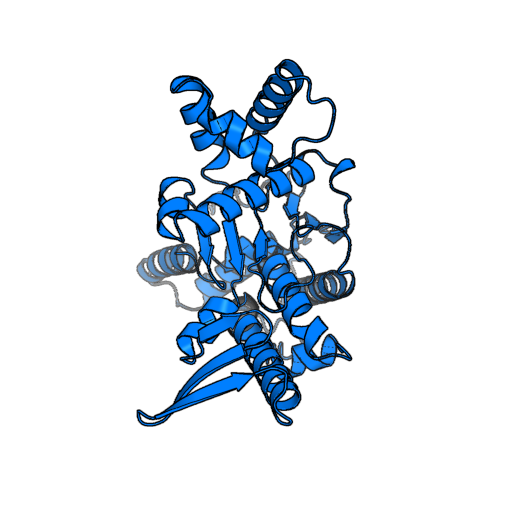 11.666 4.473 1.00 86.75 292 GLU A C 1
ATOM 2431 O O . GLU A 1 292 ? 12.117 12.490 4.383 1.00 86.75 292 GLU A O 1
ATOM 2436 N N . ILE A 1 293 ? 9.924 12.008 4.588 1.00 85.19 293 ILE A N 1
ATOM 2437 C CA . ILE A 1 293 ? 9.451 13.387 4.756 1.00 85.19 293 ILE A CA 1
ATOM 2438 C C . ILE A 1 293 ? 8.443 13.407 5.897 1.00 85.19 293 ILE A C 1
ATOM 2440 O O . ILE A 1 293 ? 7.548 12.561 5.952 1.00 85.19 293 ILE A O 1
ATOM 2444 N N . LYS A 1 294 ? 8.549 14.401 6.781 1.00 78.12 294 LYS A N 1
ATOM 2445 C CA . LYS A 1 294 ? 7.549 14.613 7.830 1.00 78.12 294 LYS A CA 1
ATOM 2446 C C . LYS A 1 294 ? 6.262 15.149 7.231 1.00 78.12 294 LYS A C 1
ATOM 2448 O O . LYS A 1 294 ? 6.288 16.062 6.407 1.00 78.12 294 LYS A O 1
ATOM 2453 N N . SER A 1 295 ? 5.123 14.654 7.707 1.00 69.56 295 SER A N 1
ATOM 2454 C CA . SER A 1 295 ? 3.811 15.116 7.240 1.00 69.56 295 SER A CA 1
ATOM 2455 C C . SER A 1 295 ? 3.648 16.639 7.314 1.00 69.56 295 SER A C 1
ATOM 2457 O O . SER A 1 295 ? 3.099 17.240 6.399 1.00 69.56 295 SER A O 1
ATOM 2459 N N . GLU A 1 296 ? 4.192 17.291 8.340 1.00 78.12 296 GLU A N 1
ATOM 2460 C CA . GLU A 1 296 ? 4.121 18.747 8.524 1.00 78.12 296 GLU A CA 1
ATOM 2461 C C . GLU A 1 296 ? 4.860 19.552 7.436 1.00 78.12 296 GLU A C 1
ATOM 2463 O O . GLU A 1 296 ? 4.531 20.717 7.206 1.00 78.12 296 GLU A O 1
ATOM 2468 N N . GLU A 1 297 ? 5.831 18.941 6.751 1.00 81.75 297 GLU A N 1
ATOM 2469 C CA . GLU A 1 297 ? 6.717 19.607 5.790 1.00 81.75 297 GLU A CA 1
ATOM 2470 C C . GLU A 1 297 ? 6.143 19.641 4.361 1.00 81.75 297 GLU A C 1
ATOM 2472 O O . GLU A 1 297 ? 6.496 20.535 3.591 1.00 81.75 297 GLU A O 1
ATOM 2477 N N . ASP A 1 298 ? 5.218 18.735 4.003 1.00 87.25 298 ASP A N 1
ATOM 2478 C CA . ASP A 1 298 ? 4.602 18.690 2.666 1.00 87.25 298 ASP A CA 1
ATOM 2479 C C . ASP A 1 298 ? 3.080 18.451 2.716 1.00 87.25 298 ASP A C 1
ATOM 2481 O O . ASP A 1 298 ? 2.568 17.485 3.287 1.00 87.25 298 ASP A O 1
ATOM 2485 N N . ILE A 1 299 ? 2.321 19.323 2.045 1.00 89.12 299 ILE A N 1
ATOM 2486 C CA . ILE A 1 299 ? 0.856 19.235 1.964 1.00 89.12 299 ILE A CA 1
ATOM 2487 C C . ILE A 1 299 ? 0.349 17.932 1.330 1.00 89.12 299 ILE A C 1
ATOM 2489 O O . ILE A 1 299 ? -0.730 17.464 1.688 1.00 89.12 299 ILE A O 1
ATOM 2493 N N . ARG A 1 300 ? 1.098 17.327 0.408 1.00 90.94 300 ARG A N 1
ATOM 2494 C CA . ARG A 1 300 ? 0.746 16.051 -0.228 1.00 90.94 300 ARG A CA 1
ATOM 2495 C C . ARG A 1 300 ? 0.883 14.895 0.750 1.00 90.94 300 ARG A C 1
ATOM 2497 O O . ARG A 1 300 ? 0.074 13.973 0.690 1.00 90.94 300 ARG A O 1
ATOM 2504 N N . MET A 1 301 ? 1.841 14.968 1.675 1.00 89.25 301 MET A N 1
ATOM 2505 C CA . MET A 1 301 ? 1.949 13.994 2.757 1.00 89.25 301 MET A CA 1
ATOM 2506 C C . MET A 1 301 ? 0.754 14.117 3.710 1.00 89.25 301 MET A C 1
ATOM 2508 O O . MET A 1 301 ? 0.106 13.115 4.002 1.00 89.25 301 MET A O 1
ATOM 2512 N N . ARG A 1 302 ? 0.351 15.344 4.079 1.00 88.69 302 ARG A N 1
ATOM 2513 C CA . ARG A 1 302 ? -0.892 15.570 4.852 1.00 88.69 302 ARG A CA 1
ATOM 2514 C C . ARG A 1 302 ? -2.140 15.096 4.110 1.00 88.69 302 ARG A C 1
ATOM 2516 O O . ARG A 1 302 ? -3.030 14.495 4.702 1.00 88.69 302 ARG A O 1
ATOM 2523 N N . ALA A 1 303 ? -2.214 15.332 2.801 1.00 91.94 303 ALA A N 1
ATOM 2524 C CA . ALA A 1 303 ? -3.300 14.836 1.959 1.00 91.94 303 ALA A CA 1
ATOM 2525 C C . ALA A 1 303 ? -3.357 13.298 1.946 1.00 91.94 303 ALA A C 1
ATOM 2527 O O . ALA A 1 303 ? -4.446 12.730 2.059 1.00 91.94 303 ALA A O 1
ATOM 2528 N N . SER A 1 304 ? -2.194 12.643 1.842 1.00 92.50 304 SER A N 1
ATOM 2529 C CA . SER A 1 304 ? -2.058 11.187 1.930 1.00 92.50 304 SER A CA 1
ATOM 2530 C C . SER A 1 304 ? -2.540 10.667 3.284 1.00 92.50 304 SER A C 1
ATOM 2532 O O . SER A 1 304 ? -3.371 9.760 3.306 1.00 92.50 304 SER A O 1
ATOM 2534 N N . ASP A 1 305 ? -2.118 11.274 4.397 1.00 90.00 305 ASP A N 1
ATOM 2535 C CA . ASP A 1 305 ? -2.565 10.924 5.756 1.00 90.00 305 ASP A CA 1
ATOM 2536 C C . ASP A 1 305 ? -4.095 11.045 5.903 1.00 90.00 305 ASP A C 1
ATOM 2538 O O . ASP A 1 305 ? -4.804 10.106 6.295 1.00 90.00 305 ASP A O 1
ATOM 2542 N N . VAL A 1 306 ? -4.649 12.191 5.501 1.00 92.44 306 VAL A N 1
ATOM 2543 C CA . VAL A 1 306 ? -6.087 12.458 5.604 1.00 92.44 306 VAL A CA 1
ATOM 2544 C C . VAL A 1 306 ? -6.902 11.441 4.799 1.00 92.44 306 VAL A C 1
ATOM 2546 O O . VAL A 1 306 ? -7.869 10.883 5.329 1.00 92.44 306 VAL A O 1
ATOM 2549 N N . ILE A 1 307 ? -6.513 11.139 3.556 1.00 94.50 307 ILE A N 1
ATOM 2550 C CA . ILE A 1 307 ? -7.224 10.145 2.735 1.00 94.50 307 ILE A CA 1
ATOM 2551 C C . ILE A 1 307 ? -7.020 8.731 3.281 1.00 94.50 307 ILE A C 1
ATOM 2553 O O . ILE A 1 307 ? -7.992 7.979 3.360 1.00 94.50 307 ILE A O 1
ATOM 2557 N N . SER A 1 308 ? -5.807 8.375 3.710 1.00 93.69 308 SER A N 1
ATOM 2558 C CA . SER A 1 308 ? -5.510 7.067 4.312 1.00 93.69 308 SER A CA 1
ATOM 2559 C C . SER A 1 308 ? -6.397 6.812 5.528 1.00 93.69 308 SER A C 1
ATOM 2561 O O . SER A 1 308 ? -7.004 5.745 5.658 1.00 93.69 308 SER A O 1
ATOM 2563 N N . GLY A 1 309 ? -6.550 7.816 6.395 1.00 91.94 309 GLY A N 1
ATOM 2564 C CA . GLY A 1 309 ? -7.418 7.717 7.559 1.00 91.94 309 GLY A CA 1
ATOM 2565 C C . GLY A 1 309 ? -8.913 7.704 7.214 1.00 91.94 309 GLY A C 1
ATOM 2566 O O . GLY A 1 309 ? -9.646 6.916 7.812 1.00 91.94 309 GLY A O 1
ATOM 2567 N N . ILE A 1 310 ? -9.373 8.480 6.220 1.00 94.25 310 ILE A N 1
ATOM 2568 C CA . ILE A 1 310 ? -10.758 8.393 5.711 1.00 94.25 310 ILE A CA 1
ATOM 2569 C C . ILE A 1 310 ? -11.047 6.987 5.169 1.00 94.25 310 ILE A C 1
ATOM 2571 O O . ILE A 1 310 ? -12.032 6.359 5.563 1.00 94.25 310 ILE A O 1
ATOM 2575 N N . ALA A 1 311 ? -10.185 6.477 4.288 1.00 95.69 311 ALA A N 1
ATOM 2576 C CA . ALA A 1 311 ? -10.327 5.154 3.694 1.00 95.69 311 ALA A CA 1
ATOM 2577 C C . ALA A 1 311 ? -10.341 4.074 4.776 1.00 95.69 311 ALA A C 1
ATOM 2579 O O . ALA A 1 311 ? -11.187 3.181 4.769 1.00 95.69 311 ALA A O 1
ATOM 2580 N N . ARG A 1 312 ? -9.468 4.193 5.773 1.00 93.31 312 ARG A N 1
ATOM 2581 C CA . ARG A 1 312 ? -9.461 3.275 6.902 1.00 93.31 312 ARG A CA 1
ATOM 2582 C C . ARG A 1 312 ? -10.758 3.300 7.704 1.00 93.31 312 ARG A C 1
ATOM 2584 O O . ARG A 1 312 ? -11.239 2.234 8.067 1.00 93.31 312 ARG A O 1
ATOM 2591 N N . MET A 1 313 ? -11.325 4.472 7.981 1.00 91.88 313 MET A N 1
ATOM 2592 C CA . MET A 1 313 ? -12.608 4.550 8.684 1.00 91.88 313 MET A CA 1
ATOM 2593 C C . MET A 1 313 ? -13.709 3.837 7.909 1.00 91.88 313 MET A C 1
ATOM 2595 O O . MET A 1 313 ? -14.434 3.041 8.495 1.00 91.88 313 MET A O 1
ATOM 2599 N N . ILE A 1 314 ? -13.780 4.072 6.596 1.00 94.00 314 ILE A N 1
ATOM 2600 C CA . ILE A 1 314 ? -14.733 3.396 5.712 1.00 94.00 314 ILE A CA 1
ATOM 2601 C C . ILE A 1 314 ? -14.491 1.880 5.721 1.00 94.00 314 ILE A C 1
ATOM 2603 O O . ILE A 1 314 ? -15.442 1.111 5.822 1.00 94.00 314 ILE A O 1
ATOM 2607 N N . TYR A 1 315 ? -13.234 1.432 5.658 1.00 94.06 315 TYR A N 1
ATOM 2608 C CA . TYR A 1 315 ? -12.890 0.010 5.738 1.00 94.06 315 TYR A CA 1
ATOM 2609 C C . TYR A 1 315 ? -13.320 -0.615 7.070 1.00 94.06 315 TYR A C 1
ATOM 2611 O O . TYR A 1 315 ? -13.924 -1.685 7.081 1.00 94.06 315 TYR A O 1
ATOM 2619 N N . ASP A 1 316 ? -13.041 0.057 8.186 1.00 89.31 316 ASP A N 1
ATOM 2620 C CA . ASP A 1 316 ? -13.357 -0.438 9.524 1.00 89.31 316 ASP A CA 1
ATOM 2621 C C . ASP A 1 316 ? -14.886 -0.474 9.773 1.00 89.31 316 ASP A C 1
ATOM 2623 O O . ASP A 1 316 ? -15.355 -1.360 10.490 1.00 89.31 316 ASP A O 1
ATOM 2627 N N . SER A 1 317 ? -15.676 0.435 9.175 1.00 91.38 317 SER A N 1
ATOM 2628 C CA . SER A 1 317 ? -17.138 0.505 9.369 1.00 91.38 317 SER A CA 1
ATOM 2629 C C . SER A 1 317 ? -17.971 -0.253 8.330 1.00 91.38 317 SER A C 1
ATOM 2631 O O . SER A 1 317 ? -18.983 -0.860 8.671 1.00 91.38 317 SER A O 1
ATOM 2633 N N . GLU A 1 318 ? -17.581 -0.202 7.058 1.00 94.44 318 GLU A N 1
ATOM 2634 C CA . GLU A 1 318 ? -18.355 -0.711 5.913 1.00 94.44 318 GLU A CA 1
ATOM 2635 C C . GLU A 1 318 ? -17.623 -1.829 5.147 1.00 94.44 318 GLU A C 1
ATOM 2637 O O . GLU A 1 318 ? -18.170 -2.423 4.209 1.00 94.44 318 GLU A O 1
ATOM 2642 N N . GLY A 1 319 ? -16.380 -2.133 5.528 1.00 92.00 319 GLY A N 1
ATOM 2643 C CA . GLY A 1 319 ? -15.537 -3.107 4.849 1.00 92.00 319 GLY A CA 1
ATOM 2644 C C . GLY A 1 319 ? -15.117 -2.668 3.446 1.00 92.00 319 GLY A C 1
ATOM 2645 O O . GLY A 1 319 ? -15.234 -1.512 3.036 1.00 92.00 319 GLY A O 1
ATOM 2646 N N . ILE A 1 320 ? -14.660 -3.647 2.664 1.00 93.94 320 ILE A N 1
ATOM 2647 C CA . ILE A 1 320 ? -14.251 -3.464 1.264 1.00 93.94 320 ILE A CA 1
ATOM 2648 C C . ILE A 1 320 ? -15.368 -2.835 0.416 1.00 93.94 320 ILE A C 1
ATOM 2650 O O . ILE A 1 320 ? -15.100 -2.028 -0.472 1.00 93.94 320 ILE A O 1
ATOM 2654 N N . ARG A 1 321 ? -16.632 -3.185 0.688 1.00 94.81 321 ARG A N 1
ATOM 2655 C CA . ARG A 1 321 ? -17.779 -2.672 -0.070 1.00 94.81 321 ARG A CA 1
ATOM 2656 C C . ARG A 1 321 ? -17.918 -1.155 0.066 1.00 94.81 321 ARG A C 1
ATOM 2658 O O . ARG A 1 321 ? -18.164 -0.497 -0.939 1.00 94.81 321 ARG A O 1
ATOM 2665 N N . GLY A 1 322 ? -17.748 -0.611 1.272 1.00 94.94 322 GLY A N 1
ATOM 2666 C CA . GLY A 1 322 ? -17.807 0.835 1.491 1.00 94.94 322 GLY A CA 1
ATOM 2667 C C . GLY A 1 322 ? -16.734 1.578 0.705 1.00 94.94 322 GLY A C 1
ATOM 2668 O O . GLY A 1 322 ? -17.025 2.573 0.045 1.00 94.94 322 GLY A O 1
ATOM 2669 N N . LEU A 1 323 ? -15.510 1.040 0.690 1.00 95.69 323 LEU A N 1
ATOM 2670 C CA . LEU A 1 323 ? -14.413 1.609 -0.089 1.00 95.69 323 LEU A CA 1
ATOM 2671 C C . LEU A 1 323 ? -14.720 1.627 -1.584 1.00 95.69 323 LEU A C 1
ATOM 2673 O O . LEU A 1 323 ? -14.562 2.668 -2.215 1.00 95.69 323 LEU A O 1
ATOM 2677 N N . LYS A 1 324 ? -15.213 0.512 -2.141 1.00 95.44 324 LYS A N 1
ATOM 2678 C CA . LYS A 1 324 ? -15.572 0.405 -3.568 1.00 95.44 324 LYS A CA 1
ATOM 2679 C C . LYS A 1 324 ? -16.648 1.400 -4.000 1.00 95.44 324 LYS A C 1
ATOM 2681 O O . LYS A 1 324 ? -16.711 1.769 -5.165 1.00 95.44 324 LYS A O 1
ATOM 2686 N N . ASN A 1 325 ? -17.480 1.867 -3.069 1.00 94.44 325 ASN A N 1
ATOM 2687 C CA . ASN A 1 325 ? -18.473 2.904 -3.349 1.00 94.44 325 ASN A CA 1
ATOM 2688 C C . ASN A 1 325 ? -17.868 4.320 -3.423 1.00 94.44 325 ASN A C 1
ATOM 2690 O O . ASN A 1 325 ? -18.571 5.255 -3.811 1.00 94.44 325 ASN A O 1
ATOM 2694 N N . LYS A 1 326 ? -16.618 4.510 -2.977 1.00 94.44 326 LYS A N 1
ATOM 2695 C CA . LYS A 1 326 ? -15.965 5.822 -2.821 1.00 94.44 326 LYS A CA 1
ATOM 2696 C C . LYS A 1 326 ? -14.677 5.979 -3.621 1.00 94.44 326 LYS A C 1
ATOM 2698 O O . LYS A 1 326 ? -14.353 7.110 -3.965 1.00 94.44 326 LYS A O 1
ATOM 2703 N N . PHE A 1 327 ? -13.970 4.890 -3.909 1.00 96.19 327 PHE A N 1
ATOM 2704 C CA . PHE A 1 327 ? -12.665 4.900 -4.566 1.00 96.19 327 PHE A CA 1
ATOM 2705 C C . PHE A 1 327 ? -12.650 3.964 -5.777 1.00 96.19 327 PHE A C 1
ATOM 2707 O O . PHE A 1 327 ? -13.179 2.855 -5.715 1.00 96.19 327 PHE A O 1
ATOM 2714 N N . SER A 1 328 ? -12.016 4.413 -6.862 1.00 92.44 328 SER A N 1
ATOM 2715 C CA . SER A 1 328 ? -11.901 3.676 -8.131 1.00 92.44 328 SER A CA 1
ATOM 2716 C C . SER A 1 328 ? -10.771 2.638 -8.122 1.00 92.44 328 SER A C 1
ATOM 2718 O O . SER A 1 328 ? -10.818 1.654 -8.862 1.00 92.44 328 SER A O 1
ATOM 2720 N N . TYR A 1 329 ? -9.737 2.861 -7.306 1.00 92.38 329 TYR A N 1
ATOM 2721 C CA . TYR A 1 329 ? -8.515 2.057 -7.292 1.00 92.38 329 TYR A CA 1
ATOM 2722 C C . TYR A 1 329 ? -8.235 1.573 -5.875 1.00 92.38 329 TYR A C 1
ATOM 2724 O O . TYR A 1 329 ? -7.714 2.316 -5.048 1.00 92.38 329 TYR A O 1
ATOM 2732 N N . ILE A 1 330 ? -8.601 0.326 -5.583 1.00 94.38 330 ILE A N 1
ATOM 2733 C CA . ILE A 1 330 ? -8.381 -0.287 -4.273 1.00 94.38 330 ILE A CA 1
ATOM 2734 C C . ILE A 1 330 ? -7.529 -1.529 -4.467 1.00 94.38 330 ILE A C 1
ATOM 2736 O O . ILE A 1 330 ? -7.889 -2.428 -5.223 1.00 94.38 330 ILE A O 1
ATOM 2740 N N . PHE A 1 331 ? -6.416 -1.581 -3.749 1.00 94.12 331 PHE A N 1
ATOM 2741 C CA . PHE A 1 331 ? -5.515 -2.716 -3.707 1.00 94.12 331 PHE A CA 1
ATOM 2742 C C . PHE A 1 331 ? -5.595 -3.335 -2.319 1.00 94.12 331 PHE A C 1
ATOM 2744 O O . PHE A 1 331 ? -5.226 -2.712 -1.328 1.00 94.12 331 PHE A O 1
ATOM 2751 N N . PHE A 1 332 ? -6.092 -4.561 -2.235 1.00 93.56 332 PHE A N 1
ATOM 2752 C CA . PHE A 1 332 ? -6.220 -5.309 -0.997 1.00 93.56 332 PHE A CA 1
ATOM 2753 C C . PHE A 1 332 ? -5.245 -6.479 -1.001 1.00 93.56 332 PHE A C 1
ATOM 2755 O O . PHE A 1 332 ? -5.332 -7.364 -1.852 1.00 93.56 332 PHE A O 1
ATOM 2762 N N . ASN A 1 333 ? -4.313 -6.481 -0.048 1.00 91.88 333 ASN A N 1
ATOM 2763 C CA . ASN A 1 333 ? -3.278 -7.500 0.099 1.00 91.88 333 ASN A CA 1
ATOM 2764 C C . ASN A 1 333 ? -2.546 -7.764 -1.230 1.00 91.88 333 ASN A C 1
ATOM 2766 O O . ASN A 1 333 ? -2.450 -8.893 -1.697 1.00 91.88 333 ASN A O 1
ATOM 2770 N N . GLY A 1 334 ? -2.104 -6.671 -1.863 1.00 85.19 334 GLY A N 1
ATOM 2771 C CA . GLY A 1 334 ? -1.331 -6.677 -3.106 1.00 85.19 334 GLY A CA 1
ATOM 2772 C C . GLY A 1 334 ? -2.117 -6.909 -4.394 1.00 85.19 334 GLY A C 1
ATOM 2773 O O . GLY A 1 334 ? -1.521 -6.860 -5.464 1.00 85.19 334 GLY A O 1
ATOM 2774 N N . ARG A 1 335 ? -3.438 -7.104 -4.328 1.00 86.12 335 ARG A N 1
ATOM 2775 C CA . ARG A 1 335 ? -4.282 -7.299 -5.515 1.00 86.12 335 ARG A CA 1
ATOM 2776 C C . ARG A 1 335 ? -5.289 -6.178 -5.664 1.00 86.12 335 ARG A C 1
ATOM 2778 O O . ARG A 1 335 ? -5.931 -5.803 -4.686 1.00 86.12 335 ARG A O 1
ATOM 2785 N N . ARG A 1 336 ? -5.468 -5.684 -6.886 1.00 89.06 336 ARG A N 1
ATOM 2786 C CA . ARG A 1 336 ? -6.583 -4.795 -7.206 1.00 89.06 336 ARG A CA 1
ATOM 2787 C C . ARG A 1 336 ? -7.908 -5.547 -7.038 1.00 89.06 336 ARG A C 1
ATOM 2789 O O . ARG A 1 336 ? -7.978 -6.729 -7.376 1.00 89.06 336 ARG A O 1
ATOM 2796 N N . ILE A 1 337 ? -8.922 -4.891 -6.472 1.00 88.38 337 ILE A N 1
ATOM 2797 C CA . ILE A 1 337 ? -10.224 -5.506 -6.166 1.00 88.38 337 ILE A CA 1
ATOM 2798 C C . ILE A 1 337 ? -11.418 -4.718 -6.665 1.00 88.38 337 ILE A C 1
ATOM 2800 O O . ILE A 1 337 ? -11.459 -3.480 -6.516 1.00 88.38 337 ILE A O 1
#

pLDDT: mean 82.12, std 14.59, range [26.64, 96.38]

Organism: NCBI:txid412755

Radius of gyration: 21.86 Å; chains: 1; bounding box: 49×60×72 Å

Secondary structure (DSSP, 8-state):
-----S-S----S--EEEE--TT--S-TTPPEEE-PEESS---HHHHHHHHHHHHTT--S---HHHHHHHHHHS-HHHHHHHHHHHTTS-EEEE-HHHHHHHTT-EEEETTEEEEEETTEEEEEETTSTTHHHHHHHHHHHHHHHHHHTSSHHHHHHHHHHHHHHH---SS-----HHHHHHHHT-SSHHHHHHHHHHHHHHHHHHTHHHH-HHHHHHHHHHHHHTT--TTHHHHHHHHHHHHHHHTSEEEE-SS-HHHHHHHHHHHHHHHHHHH--TT------PPPPEEE--GGG-HHHHHHHHHHHHHHHHHHHHHHHHHHTT-S-EEETTEE-

Foldseek 3Di:
DDDPPPPLDDPDPFKAWAWEFPVLDLQQFDKTKWFIDIPPADPVLVVVLVVVCVVVVNPDQDALVSSLVSLVPDPPVSNVVSLVSCQAGAMEIEGLVVVCVVQQWDDPDSFKIWGDDPNDIDMGGNPDPCSVVVVLVSLLVSLQLLLVLFCLVLLLVLVVLLCVPFVFFPDRSDSRSVVVLVLLPDVGSSVSNSLSSVLRRQSCRLLVLSLAVVVVVVVLVVVVVVPDPNSPVSSVVSLSSLLSSLLHAYEYADDRVSSLVVVVVVSVSSLRRSQPGPVPPRPPRHHYHRYYDHCVRDVSNSVRSSVSSSLVVLCVPVNPVSSVVRHPHYAYSSHTD